Protein AF-0000000067800810 (afdb_homodimer)

Structure (mmCIF, N/CA/C/O backbone):
data_AF-0000000067800810-model_v1
#
loop_
_entity.id
_entity.type
_entity.pdbx_description
1 polymer 'Zinc transport transcriptional repressor'
#
loop_
_atom_site.group_PDB
_atom_site.id
_atom_site.type_symbol
_atom_site.label_atom_id
_atom_site.label_alt_id
_atom_site.label_comp_id
_atom_site.label_asym_id
_atom_site.label_entity_id
_atom_site.label_seq_id
_atom_site.pdbx_PDB_ins_code
_atom_site.Cartn_x
_atom_site.Cartn_y
_atom_site.Cartn_z
_atom_site.occupancy
_atom_site.B_iso_or_equiv
_atom_site.auth_seq_id
_atom_site.auth_comp_id
_atom_site.auth_asym_id
_atom_site.auth_atom_id
_atom_site.pdbx_PDB_model_num
ATOM 1 N N . MET A 1 1 ? -24.938 10.773 14.773 1 71.25 1 MET A N 1
ATOM 2 C CA . MET A 1 1 ? -24.812 10.484 13.344 1 71.25 1 MET A CA 1
ATOM 3 C C . MET A 1 1 ? -23.469 10.961 12.812 1 71.25 1 MET A C 1
ATOM 5 O O . MET A 1 1 ? -22.75 10.203 12.141 1 71.25 1 MET A O 1
ATOM 9 N N . GLU A 1 2 ? -22.969 12.094 13.352 1 83.19 2 GLU A N 1
ATOM 10 C CA . GLU A 1 2 ? -21.703 12.672 12.898 1 83.19 2 GLU A CA 1
ATOM 11 C C . GLU A 1 2 ? -20.516 11.914 13.477 1 83.19 2 GLU A C 1
ATOM 13 O O . GLU A 1 2 ? -19.547 11.641 12.766 1 83.19 2 GLU A O 1
ATOM 18 N N . LYS A 1 3 ? -20.719 11.438 14.711 1 88.38 3 LYS A N 1
ATOM 19 C CA . LYS A 1 3 ? -19.641 10.703 15.375 1 88.38 3 LYS A CA 1
ATOM 20 C C . LYS A 1 3 ? -19.406 9.352 14.703 1 88.38 3 LYS A C 1
ATOM 22 O O . LYS A 1 3 ? -18.266 8.93 14.539 1 88.38 3 LYS A O 1
ATOM 27 N N . VAL A 1 4 ? -20.484 8.773 14.336 1 87.5 4 VAL A N 1
ATOM 28 C CA . VAL A 1 4 ? -20.391 7.477 13.68 1 87.5 4 VAL A CA 1
ATOM 29 C C . VAL A 1 4 ? -19.672 7.621 12.344 1 87.5 4 VAL A C 1
ATOM 31 O O . VAL A 1 4 ? -18.859 6.777 11.977 1 87.5 4 VAL A O 1
ATOM 34 N N . MET A 1 5 ? -19.969 8.719 11.656 1 93.44 5 MET A N 1
ATOM 35 C CA . MET A 1 5 ? -1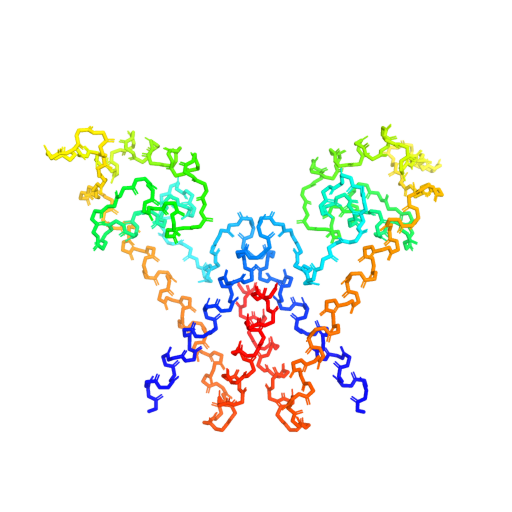9.359 8.977 10.359 1 93.44 5 MET A CA 1
ATOM 36 C C . MET A 1 5 ? -17.859 9.211 10.5 1 93.44 5 MET A C 1
ATOM 38 O O . MET A 1 5 ? -17.062 8.656 9.742 1 93.44 5 MET A O 1
ATOM 42 N N . ILE A 1 6 ? -17.484 9.945 11.547 1 94.5 6 ILE A N 1
ATOM 43 C CA . ILE A 1 6 ? -16.078 10.242 11.797 1 94.5 6 ILE A CA 1
ATOM 44 C C . ILE A 1 6 ? -15.328 8.953 12.102 1 94.5 6 ILE A C 1
ATOM 46 O O . ILE A 1 6 ? -14.227 8.734 11.602 1 94.5 6 ILE A O 1
ATOM 50 N N . GLU A 1 7 ? -15.93 8.094 12.859 1 95.88 7 GLU A N 1
ATOM 51 C CA . GLU A 1 7 ? -15.328 6.809 13.203 1 95.88 7 GLU A CA 1
ATOM 52 C C . GLU A 1 7 ? -15.125 5.945 11.969 1 95.88 7 GLU A C 1
ATOM 54 O O . GLU A 1 7 ? -14.094 5.289 11.82 1 95.88 7 GLU A O 1
ATOM 59 N N . LEU A 1 8 ? -16.109 5.945 11.086 1 97.31 8 LEU A N 1
ATOM 60 C CA . LEU A 1 8 ? -16.031 5.141 9.867 1 97.31 8 LEU A CA 1
ATOM 61 C C . LEU A 1 8 ? -14.93 5.656 8.945 1 97.31 8 LEU A C 1
ATOM 63 O O . LEU A 1 8 ? -14.211 4.871 8.328 1 97.31 8 LEU A O 1
ATOM 67 N N . GLU A 1 9 ? -14.844 7.008 8.828 1 97.5 9 GLU A N 1
ATOM 68 C CA . GLU A 1 9 ? -13.758 7.617 8.07 1 97.5 9 GLU A CA 1
ATOM 69 C C . GLU A 1 9 ? -12.398 7.16 8.578 1 97.5 9 GLU A C 1
ATOM 71 O O . GLU A 1 9 ? -11.523 6.797 7.793 1 97.5 9 GLU A O 1
ATOM 76 N N . GLU A 1 10 ? -12.297 7.113 9.898 1 96.38 10 GLU A N 1
ATOM 77 C CA . GLU A 1 10 ? -11.047 6.707 10.531 1 96.38 10 GLU A CA 1
ATOM 78 C C . GLU A 1 10 ? -10.781 5.219 10.312 1 96.38 10 GLU A C 1
ATOM 80 O O . GLU A 1 10 ? -9.625 4.809 10.172 1 96.38 10 GLU A O 1
ATOM 85 N N . GLN A 1 11 ? -11.805 4.414 10.289 1 97.44 11 GLN A N 1
ATOM 86 C CA . GLN A 1 11 ? -11.641 2.986 10.039 1 97.44 11 GLN A CA 1
ATOM 87 C C . GLN A 1 11 ? -11.133 2.729 8.625 1 97.44 11 GLN A C 1
ATOM 89 O O . GLN A 1 11 ? -10.281 1.865 8.414 1 97.44 11 GLN A O 1
ATOM 94 N N . VAL A 1 12 ? -11.672 3.51 7.648 1 98.19 12 VAL A N 1
ATOM 95 C CA . VAL A 1 12 ? -11.188 3.4 6.277 1 98.19 12 VAL A CA 1
ATOM 96 C C . VAL A 1 12 ? -9.703 3.773 6.219 1 98.19 12 VAL A C 1
ATOM 98 O O . VAL A 1 12 ? -8.891 3.035 5.66 1 98.19 12 VAL A O 1
ATOM 101 N N . ASN A 1 13 ? -9.406 4.891 6.883 1 96.62 13 ASN A N 1
ATOM 102 C CA . ASN A 1 13 ? -8.031 5.379 6.906 1 96.62 13 ASN A CA 1
ATOM 103 C C . ASN A 1 13 ? -7.094 4.387 7.59 1 96.62 13 ASN A C 1
ATOM 105 O O . ASN A 1 13 ? -5.973 4.164 7.125 1 96.62 13 ASN A O 1
ATOM 109 N N . GLN A 1 14 ? -7.543 3.795 8.617 1 94.81 14 GLN A N 1
ATOM 110 C CA . GLN A 1 14 ? -6.75 2.822 9.359 1 94.81 14 GLN A CA 1
ATOM 111 C C . GLN A 1 14 ? -6.477 1.578 8.523 1 94.81 14 GLN A C 1
ATOM 113 O O . GLN A 1 14 ? -5.367 1.04 8.547 1 94.81 14 GLN A O 1
ATOM 118 N N . LEU A 1 15 ? -7.457 1.09 7.816 1 96.25 15 LEU A N 1
ATOM 119 C CA . LEU A 1 15 ? -7.281 -0.081 6.965 1 96.25 15 LEU A CA 1
ATOM 120 C C . LEU A 1 15 ? -6.266 0.196 5.863 1 96.25 15 LEU A C 1
ATOM 122 O O . LEU A 1 15 ? -5.383 -0.626 5.605 1 96.25 15 LEU A O 1
ATOM 126 N N . ILE A 1 16 ? -6.379 1.359 5.25 1 96.25 16 ILE A N 1
ATOM 127 C CA . ILE A 1 16 ? -5.473 1.74 4.172 1 96.25 16 ILE A CA 1
ATOM 128 C C . ILE A 1 16 ? -4.043 1.833 4.707 1 96.25 16 ILE A C 1
ATOM 130 O O . ILE A 1 16 ? -3.113 1.299 4.102 1 96.25 16 ILE A O 1
ATOM 134 N N . ASN A 1 17 ? -3.887 2.43 5.859 1 93 17 ASN A N 1
ATOM 135 C CA . ASN A 1 17 ? -2.564 2.525 6.469 1 93 17 ASN A CA 1
ATOM 136 C C . ASN A 1 17 ? -2.008 1.148 6.824 1 93 17 ASN A C 1
ATOM 138 O O . ASN A 1 17 ? -0.815 0.894 6.652 1 93 17 ASN A O 1
ATOM 142 N N . GLN A 1 18 ? -2.816 0.283 7.297 1 93.56 18 GLN A N 1
ATOM 143 C CA . GLN A 1 18 ? -2.398 -1.071 7.645 1 93.56 18 GLN A CA 1
ATOM 144 C C . GLN A 1 18 ? -1.948 -1.841 6.402 1 93.56 18 GLN A C 1
ATOM 146 O O . GLN A 1 18 ? -0.978 -2.598 6.457 1 93.56 18 GLN A O 1
ATOM 151 N N . ILE A 1 19 ? -2.684 -1.673 5.348 1 94.94 19 ILE A N 1
ATOM 152 C CA . ILE A 1 19 ? -2.342 -2.32 4.086 1 94.94 19 ILE A CA 1
ATOM 153 C C . ILE A 1 19 ? -0.953 -1.872 3.637 1 94.94 19 ILE A C 1
ATOM 155 O O . ILE A 1 19 ? -0.108 -2.701 3.289 1 94.94 19 ILE A O 1
ATOM 159 N N . LEU A 1 20 ? -0.717 -0.579 3.658 1 92.38 20 LEU A N 1
ATOM 160 C CA . LEU A 1 20 ? 0.564 -0.017 3.244 1 92.38 20 LEU A CA 1
ATOM 161 C C . LEU A 1 20 ? 1.691 -0.519 4.141 1 92.38 20 LEU A C 1
ATOM 163 O O . LEU A 1 20 ? 2.766 -0.876 3.652 1 92.38 20 LEU A O 1
ATOM 167 N N . LEU A 1 21 ? 1.456 -0.595 5.43 1 89.19 21 LEU A N 1
ATOM 168 C CA . LEU A 1 21 ? 2.455 -1.061 6.383 1 89.19 21 LEU A CA 1
ATOM 169 C C . LEU A 1 21 ? 2.779 -2.533 6.156 1 89.19 21 LEU A C 1
ATOM 171 O O . LEU A 1 21 ? 3.951 -2.918 6.129 1 89.19 21 LEU A O 1
ATOM 175 N N . LYS A 1 22 ? 1.797 -3.328 5.977 1 90.25 22 LYS A N 1
ATOM 176 C CA . LYS A 1 22 ? 1.978 -4.766 5.805 1 90.25 22 LYS A CA 1
ATOM 177 C C . LYS A 1 22 ? 2.703 -5.078 4.5 1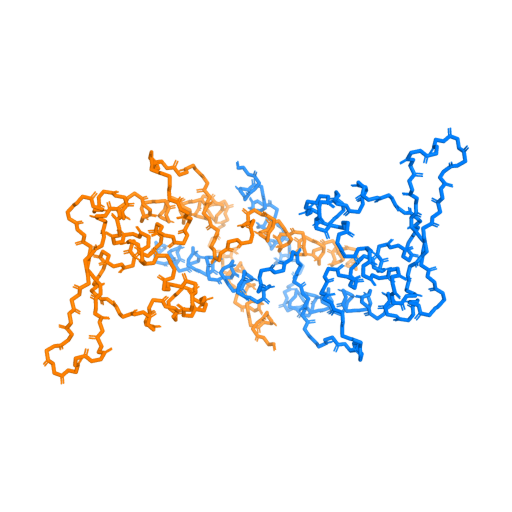 90.25 22 LYS A C 1
ATOM 179 O O . LYS A 1 22 ? 3.482 -6.027 4.43 1 90.25 22 LYS A O 1
ATOM 184 N N . ALA A 1 23 ? 2.404 -4.254 3.506 1 88.56 23 ALA A N 1
ATOM 185 C CA . ALA A 1 23 ? 3.043 -4.473 2.211 1 88.56 23 ALA A CA 1
ATOM 186 C C . ALA A 1 23 ? 4.535 -4.148 2.273 1 88.56 23 ALA A C 1
ATOM 188 O O . ALA A 1 23 ? 5.324 -4.672 1.481 1 88.56 23 ALA A O 1
ATOM 189 N N . GLU A 1 24 ? 5.043 -3.361 3.219 1 80 24 GLU A N 1
ATOM 190 C CA . GLU A 1 24 ? 6.445 -3.027 3.443 1 80 24 GLU A CA 1
ATOM 191 C C . GLU A 1 24 ? 7.125 -2.605 2.145 1 80 24 GLU A C 1
ATOM 193 O O . GLU A 1 24 ? 8.18 -3.137 1.789 1 80 24 GLU A O 1
ATOM 198 N N . ASN A 1 25 ? 6.605 -1.723 1.459 1 74.31 25 ASN A N 1
ATOM 199 C CA . ASN A 1 25 ? 7.156 -1.144 0.238 1 74.31 25 ASN A CA 1
ATOM 200 C C . ASN A 1 25 ? 7.176 -2.156 -0.903 1 74.31 25 ASN A C 1
ATOM 202 O O . ASN A 1 25 ? 7.957 -2.018 -1.848 1 74.31 25 ASN A O 1
ATOM 206 N N . GLN A 1 26 ? 6.344 -3.184 -0.692 1 79.06 26 GLN A N 1
ATOM 207 C CA . GLN A 1 26 ? 6.148 -4.125 -1.791 1 79.06 26 GLN A CA 1
ATOM 208 C C . GLN A 1 26 ? 4.922 -3.758 -2.619 1 79.06 26 GLN A C 1
ATOM 210 O O . GLN A 1 26 ? 4.027 -3.057 -2.139 1 79.06 26 GLN A O 1
ATOM 215 N N . TYR A 1 27 ? 4.898 -4.188 -3.881 1 80.56 27 TYR A N 1
ATOM 216 C CA . TYR A 1 27 ? 3.822 -3.811 -4.789 1 80.56 27 TYR A CA 1
ATOM 217 C C . TYR A 1 27 ? 2.676 -4.812 -4.723 1 80.56 27 TYR A C 1
ATOM 219 O O . TYR A 1 27 ? 1.825 -4.852 -5.617 1 80.56 27 TYR A O 1
ATOM 227 N N . GLU A 1 28 ? 2.729 -5.707 -3.748 1 89 28 GLU A N 1
ATOM 228 C CA . GLU A 1 28 ? 1.629 -6.633 -3.5 1 89 28 GLU A CA 1
ATOM 229 C C . GLU A 1 28 ? 1.49 -6.941 -2.014 1 89 28 GLU A C 1
ATOM 231 O O . GLU A 1 28 ? 2.447 -6.793 -1.251 1 89 28 GLU A O 1
ATOM 236 N N . LEU A 1 29 ? 0.284 -7.277 -1.671 1 92.69 29 LEU A N 1
ATOM 237 C CA . LEU A 1 29 ? 0.01 -7.754 -0.319 1 92.69 29 LEU A CA 1
ATOM 238 C C . LEU A 1 29 ? -0.369 -9.227 -0.328 1 92.69 29 LEU A C 1
ATOM 240 O O . LEU A 1 29 ? -1.319 -9.625 -1.006 1 92.69 29 LEU A O 1
ATOM 244 N N . LEU A 1 30 ? 0.423 -10.062 0.3 1 92.5 30 LEU A N 1
ATOM 245 C CA . LEU A 1 30 ? 0.125 -11.477 0.514 1 92.5 30 LEU A CA 1
ATOM 246 C C . LEU A 1 30 ? -0.045 -11.781 2 1 92.5 30 LEU A C 1
ATOM 248 O O . LEU A 1 30 ? 0.79 -11.383 2.816 1 92.5 30 LEU A O 1
ATOM 252 N N . ILE A 1 31 ? -1.113 -12.352 2.256 1 92.62 31 ILE A N 1
ATOM 253 C CA . ILE A 1 31 ? -1.409 -12.664 3.65 1 92.62 31 ILE A CA 1
ATOM 254 C C . ILE A 1 31 ? -1.027 -14.109 3.949 1 92.62 31 ILE A C 1
ATOM 256 O O . ILE A 1 31 ? -1.309 -15.008 3.154 1 92.62 31 ILE A O 1
ATOM 260 N N . GLY A 1 32 ? -0.432 -14.289 5.133 1 84.88 32 GLY A N 1
ATOM 261 C CA . GLY A 1 32 ? 0.051 -15.609 5.504 1 84.88 32 GLY A CA 1
ATOM 262 C C . GLY A 1 32 ? 1.54 -15.789 5.273 1 84.88 32 GLY A C 1
ATOM 263 O O . GLY A 1 32 ? 2.258 -14.812 5.047 1 84.88 32 GLY A O 1
ATOM 264 N N . GLN A 1 33 ? 2.035 -16.984 5.363 1 77.88 33 GLN A N 1
ATOM 265 C CA . GLN A 1 33 ? 3.473 -17.25 5.312 1 77.88 33 GLN A CA 1
ATOM 266 C C . GLN A 1 33 ? 3.891 -17.781 3.949 1 77.88 33 GLN A C 1
ATOM 268 O O . GLN A 1 33 ? 3.156 -18.562 3.332 1 77.88 33 GLN A O 1
ATOM 273 N N . CYS A 1 34 ? 4.969 -17 3.475 1 70.12 34 CYS A N 1
ATOM 274 C CA . CYS A 1 34 ? 5.594 -17.562 2.283 1 70.12 34 CYS A CA 1
ATOM 275 C C . CYS A 1 34 ? 6.219 -18.922 2.584 1 70.12 34 CYS A C 1
ATOM 277 O O . CYS A 1 34 ? 6.875 -19.094 3.613 1 70.12 34 CYS A O 1
ATOM 279 N N . ARG A 1 35 ? 5.965 -19.797 1.831 1 68.5 35 ARG A N 1
ATOM 280 C CA . ARG A 1 35 ? 6.418 -21.156 2.107 1 68.5 35 ARG A CA 1
ATOM 281 C C . ARG A 1 35 ? 7.629 -21.516 1.252 1 68.5 35 ARG A C 1
ATOM 283 O O . ARG A 1 35 ? 8.156 -22.625 1.349 1 68.5 35 ARG A O 1
ATOM 290 N N . SER A 1 36 ? 8.016 -20.422 0.503 1 70.75 36 SER A N 1
ATOM 291 C CA . SER A 1 36 ? 9.133 -20.812 -0.349 1 70.75 36 SER A CA 1
ATOM 292 C C . SER A 1 36 ? 10.453 -20.766 0.415 1 70.75 36 SER A C 1
ATOM 294 O O . SER A 1 36 ? 10.641 -19.922 1.295 1 70.75 36 SER A O 1
ATOM 296 N N . LYS A 1 37 ? 11.234 -21.766 0.496 1 73.94 37 LYS A N 1
ATOM 297 C CA . LYS A 1 37 ? 12.516 -21.859 1.189 1 73.94 37 LYS A CA 1
ATOM 298 C C . LYS A 1 37 ? 13.617 -21.141 0.414 1 73.94 37 LYS A C 1
ATOM 300 O O . LYS A 1 37 ? 14.805 -21.297 0.713 1 73.94 37 LYS A O 1
ATOM 305 N N . VAL A 1 38 ? 13.141 -20.328 -0.59 1 75.88 38 VAL A N 1
ATOM 306 C CA . VAL A 1 38 ? 14.172 -19.703 -1.409 1 75.88 38 VAL A CA 1
ATOM 307 C C . VAL A 1 38 ? 14.32 -18.234 -1.015 1 75.88 38 VAL A C 1
ATOM 309 O O . VAL A 1 38 ? 13.352 -17.609 -0.566 1 75.88 38 VAL A O 1
ATOM 312 N N . LYS A 1 39 ? 15.523 -17.719 -1.119 1 85.06 39 LYS A N 1
ATOM 313 C CA . LYS A 1 39 ? 15.844 -16.328 -0.781 1 85.06 39 LYS A CA 1
ATOM 314 C C . LYS A 1 39 ? 15.539 -15.398 -1.947 1 85.06 39 LYS A C 1
ATOM 316 O O . LYS A 1 39 ? 16.453 -14.852 -2.566 1 85.06 39 LYS A O 1
ATOM 321 N N . LEU A 1 40 ? 14.367 -15.289 -2.389 1 90.38 40 LEU A N 1
ATOM 322 C CA . LEU A 1 40 ? 13.922 -14.375 -3.438 1 90.38 40 LEU A CA 1
ATOM 323 C C . LEU A 1 40 ? 13.055 -13.266 -2.861 1 90.38 40 LEU A C 1
ATOM 325 O O . LEU A 1 40 ? 12.375 -13.461 -1.852 1 90.38 40 LEU A O 1
ATOM 329 N N . THR A 1 41 ? 13.164 -12.133 -3.482 1 88.19 41 THR A N 1
ATOM 330 C CA . THR A 1 41 ? 12.242 -11.055 -3.127 1 88.19 41 THR A CA 1
ATOM 331 C C . THR A 1 41 ? 10.836 -11.352 -3.641 1 88.19 41 THR A C 1
ATOM 333 O O . THR A 1 41 ? 10.656 -12.211 -4.508 1 88.19 41 THR A O 1
ATOM 336 N N . ASN A 1 42 ? 9.883 -10.617 -3.133 1 88.38 42 ASN A N 1
ATOM 337 C CA . ASN A 1 42 ? 8.5 -10.758 -3.582 1 88.38 42 ASN A CA 1
ATOM 338 C C . ASN A 1 42 ? 8.367 -10.477 -5.078 1 88.38 42 ASN A C 1
ATOM 340 O O . ASN A 1 42 ? 7.645 -11.188 -5.781 1 88.38 42 ASN A O 1
ATOM 344 N N . THR A 1 43 ? 9.109 -9.508 -5.5 1 90.69 43 THR A N 1
ATOM 345 C CA . THR A 1 43 ? 9.078 -9.156 -6.914 1 90.69 43 THR A CA 1
ATOM 346 C C . THR A 1 43 ? 9.625 -10.297 -7.77 1 90.69 43 THR A C 1
ATOM 348 O O . THR A 1 43 ? 9.031 -10.648 -8.797 1 90.69 43 THR A O 1
ATOM 351 N N . GLN A 1 44 ? 10.648 -10.82 -7.332 1 93.88 44 GLN A N 1
ATOM 352 C CA . GLN A 1 44 ? 11.25 -11.93 -8.055 1 93.88 44 GLN A CA 1
ATOM 353 C C . GLN A 1 44 ? 10.312 -13.133 -8.094 1 93.88 44 GLN A C 1
ATOM 355 O O . GLN A 1 44 ? 10.125 -13.75 -9.148 1 93.88 44 GLN A O 1
ATOM 360 N N . GLU A 1 45 ? 9.742 -13.453 -7.008 1 94.19 45 GLU A N 1
ATOM 361 C CA . GLU A 1 45 ? 8.789 -14.555 -6.965 1 94.19 45 GLU A CA 1
ATOM 362 C C . GLU A 1 45 ? 7.582 -14.281 -7.855 1 94.19 45 GLU A C 1
ATOM 364 O O . GLU A 1 45 ? 7.09 -15.18 -8.539 1 94.19 45 GLU A O 1
ATOM 369 N N . HIS A 1 46 ? 7.152 -13.086 -7.867 1 95.12 46 HIS A N 1
ATOM 370 C CA . HIS A 1 46 ? 6 -12.719 -8.688 1 95.12 46 HIS A CA 1
ATOM 371 C C . HIS A 1 46 ? 6.324 -12.836 -10.172 1 95.12 46 HIS A C 1
ATOM 373 O O . HIS A 1 46 ? 5.48 -13.266 -10.961 1 95.12 46 HIS A O 1
ATOM 379 N N . ILE A 1 47 ? 7.48 -12.461 -10.508 1 96.56 47 ILE A N 1
ATOM 380 C CA . ILE A 1 47 ? 7.926 -12.602 -11.898 1 96.56 47 ILE A CA 1
ATOM 381 C C . ILE A 1 47 ? 7.855 -14.062 -12.312 1 96.56 47 ILE A C 1
ATOM 383 O O . ILE A 1 47 ? 7.344 -14.383 -13.391 1 96.56 47 ILE A O 1
ATOM 387 N N . LEU A 1 48 ? 8.367 -14.945 -11.453 1 97 48 LEU A N 1
ATOM 388 C CA . LEU A 1 48 ? 8.32 -16.375 -11.75 1 97 48 LEU A CA 1
ATOM 389 C C . LEU A 1 48 ? 6.879 -16.828 -11.961 1 97 48 LEU A C 1
ATOM 391 O O . LEU A 1 48 ? 6.594 -17.578 -12.898 1 97 48 LEU A O 1
ATOM 395 N N . MET A 1 49 ? 6.035 -16.375 -11.125 1 96.62 49 MET A N 1
ATOM 396 C CA . MET A 1 49 ? 4.621 -16.734 -11.234 1 96.62 49 MET A CA 1
ATOM 397 C C . MET A 1 49 ? 4.035 -16.25 -12.555 1 96.62 49 MET A C 1
ATOM 399 O O . MET A 1 49 ? 3.355 -17.016 -13.25 1 96.62 49 MET A O 1
ATOM 403 N N . LEU A 1 50 ? 4.277 -14.984 -12.906 1 96.81 50 LEU A N 1
ATOM 404 C CA . LEU A 1 50 ? 3.756 -14.422 -14.148 1 96.81 50 LEU A CA 1
ATOM 405 C C . LEU A 1 50 ? 4.25 -15.219 -15.352 1 96.81 50 LEU A C 1
ATOM 407 O O . LEU A 1 50 ? 3.492 -15.453 -16.297 1 96.81 50 LEU A O 1
ATOM 411 N N . LEU A 1 51 ? 5.434 -15.625 -15.289 1 97.44 51 LEU A N 1
ATOM 412 C CA . LEU A 1 51 ? 6.043 -16.312 -16.422 1 97.44 51 LEU A CA 1
ATOM 413 C C . LEU A 1 51 ? 5.578 -17.766 -16.484 1 97.44 51 LEU A C 1
ATOM 415 O O . LEU A 1 51 ? 5.727 -18.422 -17.516 1 97.44 51 LEU A O 1
ATOM 419 N N . SER A 1 52 ? 5.148 -18.281 -15.375 1 96.38 52 SER A N 1
ATOM 420 C CA . SER A 1 52 ? 4.562 -19.609 -15.406 1 96.38 52 SER A CA 1
ATOM 421 C C . SER A 1 52 ? 3.307 -19.656 -16.266 1 96.38 52 SER A C 1
ATOM 423 O O . SER A 1 52 ? 2.879 -20.719 -16.703 1 96.38 52 SER A O 1
ATOM 425 N N . GLU A 1 53 ? 2.725 -18.469 -16.516 1 93.44 53 GLU A N 1
ATOM 426 C CA . GLU A 1 53 ? 1.511 -18.359 -17.312 1 93.44 53 GLU A CA 1
ATOM 427 C C . GLU A 1 53 ? 1.84 -18.109 -18.781 1 93.44 53 GLU A C 1
ATOM 429 O O . GLU A 1 53 ? 0.955 -18.141 -19.641 1 93.44 53 GLU A O 1
ATOM 434 N N . GLY A 1 54 ? 3.133 -17.812 -19.094 1 93.31 54 GLY A N 1
ATOM 435 C CA . GLY A 1 54 ? 3.586 -17.547 -20.453 1 93.31 54 GLY A CA 1
ATOM 436 C C . GLY A 1 54 ? 4.801 -16.641 -20.5 1 93.31 54 GLY A C 1
ATOM 437 O O . GLY A 1 54 ? 5.105 -15.938 -19.531 1 93.31 54 GLY A O 1
ATOM 438 N N . GLN A 1 55 ? 5.441 -16.719 -21.641 1 93.94 55 GLN A N 1
ATOM 439 C CA . GLN A 1 55 ? 6.629 -15.898 -21.797 1 93.94 55 GLN A CA 1
ATOM 440 C C . GLN A 1 55 ? 6.27 -14.414 -21.828 1 93.94 55 GLN A C 1
ATOM 442 O O . GLN A 1 55 ? 5.176 -14.039 -22.25 1 93.94 55 GLN A O 1
ATOM 447 N N . LYS A 1 56 ? 7.105 -13.547 -21.312 1 96.81 56 LYS A N 1
ATOM 448 C CA . LYS A 1 56 ? 6.898 -12.102 -21.266 1 96.81 56 LYS A CA 1
ATOM 449 C C . LYS A 1 56 ? 8.211 -11.352 -21.469 1 96.81 56 LYS A C 1
ATOM 451 O O . LYS A 1 56 ? 9.281 -11.875 -21.156 1 96.81 56 LYS A O 1
ATOM 456 N N . THR A 1 57 ? 8.086 -10.172 -22.016 1 96.38 57 THR A N 1
ATOM 457 C CA . THR A 1 57 ? 9.227 -9.273 -22.156 1 96.38 57 THR A CA 1
ATOM 458 C C . THR A 1 57 ? 9.422 -8.445 -20.891 1 96.38 57 THR A C 1
ATOM 460 O O . THR A 1 57 ? 8.562 -8.445 -20.016 1 96.38 57 THR A O 1
ATOM 463 N N . ASN A 1 58 ? 10.594 -7.82 -20.859 1 96.06 58 ASN A N 1
ATOM 464 C CA . ASN A 1 58 ? 10.867 -6.898 -19.766 1 96.06 58 ASN A CA 1
ATOM 465 C C . ASN A 1 58 ? 9.766 -5.848 -19.641 1 96.06 58 ASN A C 1
ATOM 467 O O . ASN A 1 58 ? 9.281 -5.582 -18.531 1 96.06 58 ASN A O 1
ATOM 471 N N . SER A 1 59 ? 9.312 -5.367 -20.734 1 96.25 59 SER A N 1
ATOM 472 C CA . SER A 1 59 ? 8.289 -4.328 -20.75 1 96.25 59 SER A CA 1
ATOM 473 C C . SER A 1 59 ? 6.945 -4.871 -20.266 1 96.25 59 SER A C 1
ATOM 475 O O . SER A 1 59 ? 6.234 -4.203 -19.516 1 96.25 59 SER A O 1
ATOM 477 N N . GLU A 1 60 ? 6.59 -6.023 -20.688 1 96.44 60 GLU A N 1
ATOM 478 C CA . GLU A 1 60 ? 5.344 -6.652 -20.25 1 96.44 60 GLU A CA 1
ATOM 479 C C . GLU A 1 60 ? 5.359 -6.961 -18.766 1 96.44 60 GLU A C 1
ATOM 481 O O . GLU A 1 60 ? 4.348 -6.801 -18.078 1 96.44 60 GLU A O 1
ATOM 486 N N . LEU A 1 61 ? 6.477 -7.41 -18.297 1 96.75 61 LEU A N 1
ATOM 487 C CA . LEU A 1 61 ? 6.621 -7.68 -16.875 1 96.75 61 LEU A CA 1
ATOM 488 C C . LEU A 1 61 ? 6.5 -6.398 -16.062 1 96.75 61 LEU A C 1
ATOM 490 O O . LEU A 1 61 ? 5.824 -6.371 -15.023 1 96.75 61 LEU A O 1
ATOM 494 N N . ALA A 1 62 ? 7.164 -5.336 -16.531 1 95.5 62 ALA A N 1
ATOM 495 C CA . ALA A 1 62 ? 7.109 -4.047 -15.852 1 95.5 62 ALA A CA 1
ATOM 496 C C . ALA A 1 62 ? 5.672 -3.535 -15.766 1 95.5 62 ALA A C 1
ATOM 498 O O . ALA A 1 62 ? 5.238 -3.061 -14.711 1 95.5 62 ALA A O 1
ATOM 499 N N . LYS A 1 63 ? 4.926 -3.717 -16.828 1 94 63 LYS A N 1
ATOM 500 C CA . LYS A 1 63 ? 3.523 -3.305 -16.875 1 94 63 LYS A CA 1
ATOM 501 C C . LYS A 1 63 ? 2.674 -4.152 -15.93 1 94 63 LYS A C 1
ATOM 503 O O . LYS A 1 63 ? 1.863 -3.617 -15.172 1 94 63 LYS A O 1
ATOM 508 N N . ALA A 1 64 ? 2.908 -5.434 -15.938 1 92.31 64 ALA A N 1
ATOM 509 C CA . ALA A 1 64 ? 2.127 -6.355 -15.125 1 92.31 64 ALA A CA 1
ATOM 510 C C . ALA A 1 64 ? 2.383 -6.121 -13.641 1 92.31 64 ALA A C 1
ATOM 512 O O . ALA A 1 64 ? 1.475 -6.266 -12.812 1 92.31 64 ALA A O 1
ATOM 513 N N . LEU A 1 65 ? 3.598 -5.785 -13.289 1 90.94 65 LEU A N 1
ATOM 514 C CA . LEU A 1 65 ? 3.99 -5.613 -11.891 1 90.94 65 LEU A CA 1
ATOM 515 C C . LEU A 1 65 ? 3.857 -4.156 -11.469 1 90.94 65 LEU A C 1
ATOM 517 O O . LEU A 1 65 ? 3.988 -3.834 -10.289 1 90.94 65 LEU A O 1
ATOM 521 N N . ASN A 1 66 ? 3.637 -3.273 -12.438 1 88 66 ASN A N 1
ATOM 522 C CA . ASN A 1 66 ? 3.578 -1.835 -12.195 1 88 66 ASN A CA 1
ATOM 523 C C . ASN A 1 66 ? 4.855 -1.323 -11.539 1 88 66 ASN A C 1
ATOM 525 O O . ASN A 1 66 ? 4.797 -0.626 -10.523 1 88 66 ASN A O 1
ATOM 529 N N . VAL A 1 67 ? 5.938 -1.738 -12.023 1 88.19 67 VAL A N 1
ATOM 530 C CA . VAL A 1 67 ? 7.25 -1.269 -11.594 1 88.19 67 VAL A CA 1
ATOM 531 C C . VAL A 1 67 ? 8.055 -0.793 -12.797 1 88.19 67 VAL A C 1
ATOM 533 O O . VAL A 1 67 ? 7.621 -0.959 -13.945 1 88.19 67 VAL A O 1
ATOM 536 N N . SER A 1 68 ? 9.141 -0.125 -12.5 1 91 68 SER A N 1
ATOM 537 C CA . SER A 1 68 ? 9.977 0.381 -13.586 1 91 68 SER A CA 1
ATOM 538 C C . SER A 1 68 ? 10.641 -0.758 -14.352 1 91 68 SER A C 1
ATOM 540 O O . SER A 1 68 ? 10.883 -1.83 -13.789 1 91 68 SER A O 1
ATOM 542 N N . GLN A 1 69 ? 10.969 -0.461 -15.57 1 94.19 69 GLN A N 1
ATOM 543 C CA . GLN A 1 69 ? 11.711 -1.432 -16.375 1 94.19 69 GLN A CA 1
ATOM 544 C C . GLN A 1 69 ? 13.078 -1.721 -15.758 1 94.19 69 GLN A C 1
ATOM 546 O O . GLN A 1 69 ? 13.562 -2.852 -15.82 1 94.19 69 GLN A O 1
ATOM 551 N N . ALA A 1 70 ? 13.609 -0.692 -15.188 1 95.38 70 ALA A N 1
ATOM 552 C CA . ALA A 1 70 ? 14.906 -0.853 -14.531 1 95.38 70 ALA A CA 1
ATOM 553 C C . ALA A 1 70 ? 14.828 -1.871 -13.398 1 95.38 70 ALA A C 1
ATOM 555 O O . ALA A 1 70 ? 15.719 -2.705 -13.242 1 95.38 70 ALA A O 1
ATOM 556 N N . ALA A 1 71 ? 13.766 -1.848 -12.633 1 92.69 71 ALA A N 1
ATOM 557 C CA . ALA A 1 71 ? 13.562 -2.781 -11.531 1 92.69 71 ALA A CA 1
ATOM 558 C C . ALA A 1 71 ? 13.391 -4.207 -12.039 1 92.69 71 ALA A C 1
ATOM 560 O O . ALA A 1 71 ? 13.945 -5.148 -11.469 1 92.69 71 ALA A O 1
ATOM 561 N N . VAL A 1 72 ? 12.656 -4.328 -13.102 1 95.62 72 VAL A N 1
ATOM 562 C CA . VAL A 1 72 ? 12.438 -5.645 -13.688 1 95.62 72 VAL A CA 1
ATOM 563 C C . VAL A 1 72 ? 13.758 -6.191 -14.234 1 95.62 72 VAL A C 1
ATOM 565 O O . VAL A 1 72 ? 14.086 -7.363 -14.031 1 95.62 72 VAL A O 1
ATOM 568 N N . THR A 1 73 ? 14.484 -5.34 -14.891 1 97 73 THR A N 1
ATOM 569 C CA . THR A 1 73 ? 15.766 -5.746 -15.461 1 97 73 THR A CA 1
ATOM 570 C C . THR A 1 73 ? 16.688 -6.301 -14.375 1 97 73 THR A C 1
ATOM 572 O O . THR A 1 73 ? 17.266 -7.371 -14.539 1 97 73 THR A O 1
ATOM 575 N N . LYS A 1 74 ? 16.703 -5.617 -13.328 1 97.12 74 LYS A N 1
ATOM 576 C CA . LYS A 1 74 ? 17.531 -6.059 -12.219 1 97.12 74 LYS A CA 1
ATOM 577 C C . LYS A 1 74 ? 17.062 -7.406 -11.68 1 97.12 74 LYS A C 1
ATOM 579 O O . LYS A 1 74 ? 17.875 -8.305 -11.438 1 97.12 74 LYS A O 1
ATOM 584 N N . ALA A 1 75 ? 15.836 -7.547 -11.484 1 96.44 75 ALA A N 1
ATOM 585 C CA . ALA A 1 75 ? 15.25 -8.773 -10.953 1 96.44 75 ALA A CA 1
ATOM 586 C C . ALA A 1 75 ? 15.477 -9.945 -11.914 1 96.44 75 ALA A C 1
ATOM 588 O O . ALA A 1 75 ? 15.867 -11.031 -11.492 1 96.44 75 ALA A O 1
ATOM 589 N N . VAL A 1 76 ? 15.281 -9.68 -13.141 1 97.12 76 VAL A N 1
ATOM 590 C CA . VAL A 1 76 ? 15.406 -10.719 -14.164 1 97.12 76 VAL A CA 1
ATOM 591 C C . VAL A 1 76 ? 16.859 -11.164 -14.281 1 97.12 76 VAL A C 1
ATOM 593 O O . VAL A 1 76 ? 17.156 -12.352 -14.398 1 97.12 76 VAL A O 1
ATOM 596 N N . LYS A 1 77 ? 17.734 -10.219 -14.281 1 97.19 77 LYS A N 1
ATOM 597 C CA . LYS A 1 77 ? 19.156 -10.539 -14.344 1 97.19 77 LYS A CA 1
ATOM 598 C C . LYS A 1 77 ? 19.562 -11.477 -13.219 1 97.19 77 LYS A C 1
ATOM 600 O O . LYS A 1 77 ? 20.266 -12.461 -13.438 1 97.19 77 LYS A O 1
ATOM 605 N N . THR A 1 78 ? 19.094 -11.195 -12.055 1 96.94 78 THR A N 1
ATOM 606 C CA . THR A 1 78 ? 19.391 -12.031 -10.891 1 96.94 78 THR A CA 1
ATOM 607 C C . THR A 1 78 ? 18.797 -13.43 -11.078 1 96.94 78 THR A C 1
ATOM 609 O O . THR A 1 78 ? 19.469 -14.43 -10.805 1 96.94 78 THR A O 1
ATOM 612 N N . LEU A 1 79 ? 17.625 -13.516 -11.539 1 97.62 79 LEU A N 1
ATOM 613 C CA . LEU A 1 79 ? 16.938 -14.789 -11.711 1 97.62 79 LEU A CA 1
ATOM 614 C C . LEU A 1 79 ? 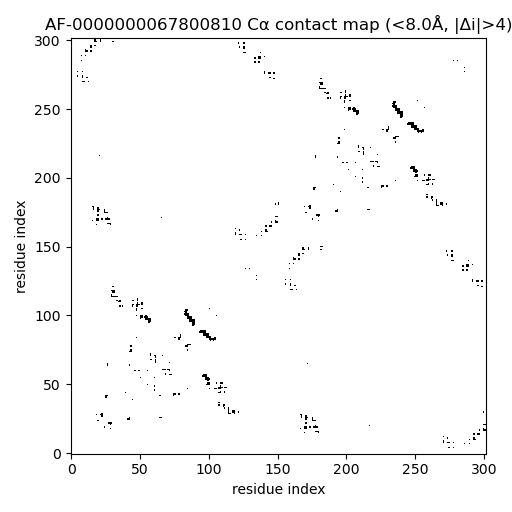17.594 -15.625 -12.797 1 97.62 79 LEU A C 1
ATOM 616 O O . LEU A 1 79 ? 17.656 -16.859 -12.695 1 97.62 79 LEU A O 1
ATOM 620 N N . VAL A 1 80 ? 18.094 -14.984 -13.812 1 97.25 80 VAL A N 1
ATOM 621 C CA . VAL A 1 80 ? 18.812 -15.68 -14.875 1 97.25 80 VAL A CA 1
ATOM 622 C C . VAL A 1 80 ? 20.141 -16.219 -14.328 1 97.25 80 VAL A C 1
ATO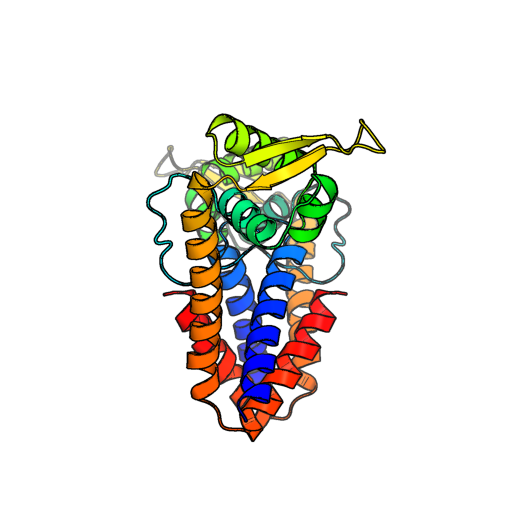M 624 O O . VAL A 1 80 ? 20.484 -17.375 -14.57 1 97.25 80 VAL A O 1
ATOM 627 N N . LYS A 1 81 ? 20.781 -15.375 -13.617 1 96.56 81 LYS A N 1
ATOM 628 C CA . LYS A 1 81 ? 22.062 -15.766 -13.016 1 96.56 81 LYS A CA 1
ATOM 629 C C . LYS A 1 81 ? 21.875 -16.969 -12.102 1 96.56 81 LYS A C 1
ATOM 631 O O . LYS A 1 81 ? 22.75 -17.859 -12.055 1 96.56 81 LYS A O 1
ATOM 636 N N . GLU A 1 82 ? 20.766 -17.078 -11.414 1 95.25 82 GLU A N 1
ATOM 637 C CA . GLU A 1 82 ? 20.5 -18.141 -10.461 1 95.25 82 GLU A CA 1
ATOM 638 C C . GLU A 1 82 ? 19.906 -19.359 -11.156 1 95.25 82 GLU A C 1
ATOM 640 O O . GLU A 1 82 ? 19.531 -20.344 -10.5 1 95.25 82 GLU A O 1
ATOM 645 N N . GLY A 1 83 ? 19.75 -19.281 -12.477 1 95.88 83 GLY A N 1
ATOM 646 C CA . GLY A 1 83 ? 19.281 -20.406 -13.258 1 95.88 83 GLY A CA 1
ATOM 647 C C . GLY A 1 83 ? 17.781 -20.594 -13.211 1 95.88 83 GLY A C 1
ATOM 648 O O . GLY A 1 83 ? 17.281 -21.656 -13.562 1 95.88 83 GLY A O 1
ATOM 649 N N . MET A 1 84 ? 17.016 -19.594 -12.82 1 96.88 84 MET A N 1
ATOM 650 C CA . MET A 1 84 ? 15.57 -19.703 -12.656 1 96.88 84 MET A CA 1
ATOM 651 C C . MET A 1 84 ? 14.844 -19.25 -13.914 1 96.88 84 MET A C 1
ATOM 653 O O . MET A 1 84 ? 13.688 -19.625 -14.133 1 96.88 84 MET A O 1
ATOM 657 N N . LEU A 1 85 ? 15.508 -18.375 -14.641 1 97.75 85 LEU A N 1
ATOM 658 C CA . LEU A 1 85 ? 14.961 -17.875 -15.906 1 97.75 85 LEU A CA 1
ATOM 659 C C . LEU A 1 85 ? 15.961 -18.094 -17.047 1 97.75 85 LEU A C 1
ATOM 661 O O . LEU A 1 85 ? 17.172 -18.188 -16.812 1 97.75 85 LEU A O 1
ATOM 665 N N . GLU A 1 86 ? 15.438 -18.172 -18.219 1 97 86 GLU A N 1
ATOM 666 C CA . GLU A 1 86 ? 16.219 -18.141 -19.438 1 97 86 GLU A CA 1
ATOM 667 C C . GLU A 1 86 ? 15.695 -17.062 -20.406 1 97 86 GLU A C 1
ATOM 669 O O . GLU A 1 86 ? 14.484 -16.906 -20.562 1 97 86 GLU A O 1
ATOM 674 N N . GLY A 1 87 ? 16.594 -16.328 -20.938 1 95.56 87 GLY A N 1
ATOM 675 C CA . GLY A 1 87 ? 16.234 -15.375 -21.953 1 95.56 87 GLY A CA 1
ATOM 676 C C . GLY A 1 87 ? 16.266 -15.953 -23.359 1 95.56 87 GLY A C 1
ATOM 677 O O . GLY A 1 87 ? 17.188 -16.703 -23.703 1 95.56 87 GLY A O 1
ATOM 678 N N . LYS A 1 88 ? 15.25 -15.648 -24.078 1 94.31 88 LYS A N 1
ATOM 679 C CA . LYS A 1 88 ? 15.195 -16.062 -25.484 1 94.31 88 LYS A CA 1
ATOM 680 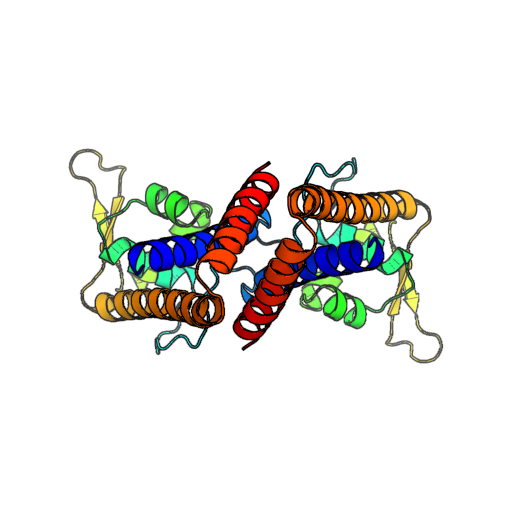C C . LYS A 1 88 ? 14.969 -14.875 -26.406 1 94.31 88 LYS A C 1
ATOM 682 O O . LYS A 1 88 ? 14.062 -14.07 -26.172 1 94.31 88 LYS A O 1
ATOM 687 N N . LYS A 1 89 ? 15.797 -14.844 -27.391 1 92.44 89 LYS A N 1
ATOM 688 C CA . LYS A 1 89 ? 15.641 -13.742 -28.359 1 92.44 89 LYS A CA 1
ATOM 689 C C . LYS A 1 89 ? 14.492 -14.008 -29.312 1 92.44 89 LYS A C 1
ATOM 691 O O . LYS A 1 89 ? 14.281 -15.148 -29.734 1 92.44 89 LYS A O 1
ATOM 696 N N . ASP A 1 90 ? 13.758 -12.906 -29.547 1 89 90 ASP A N 1
ATOM 697 C CA . ASP A 1 90 ? 12.695 -13 -30.547 1 89 90 ASP A CA 1
ATOM 698 C C . ASP A 1 90 ? 13.266 -13.258 -31.938 1 89 90 ASP A C 1
ATOM 700 O O . ASP A 1 90 ? 14.25 -12.633 -32.344 1 89 90 ASP A O 1
ATOM 704 N N . LYS A 1 91 ? 12.672 -14.109 -32.594 1 88.81 91 LYS A N 1
ATOM 705 C CA . LYS A 1 91 ? 13.164 -14.523 -33.906 1 88.81 91 LYS A CA 1
ATOM 706 C C . LYS A 1 91 ? 12.984 -13.406 -34.938 1 88.81 91 LYS A C 1
ATOM 708 O O . LYS A 1 91 ? 13.812 -13.258 -35.844 1 88.81 91 LYS A O 1
ATOM 713 N N . ASP A 1 92 ? 11.93 -12.711 -34.844 1 89.25 92 ASP A N 1
ATOM 714 C CA . ASP A 1 92 ? 11.586 -11.68 -35.812 1 89.25 92 ASP A CA 1
ATOM 715 C C . ASP A 1 92 ? 12.211 -10.336 -35.438 1 89.25 92 ASP A C 1
ATOM 717 O O . ASP A 1 92 ? 12.445 -9.492 -36.312 1 89.25 92 ASP A O 1
ATOM 721 N N . ASP A 1 93 ? 12.375 -10.055 -34.219 1 87.94 93 ASP A N 1
ATOM 722 C CA . ASP A 1 93 ? 12.961 -8.82 -33.688 1 87.94 93 ASP A CA 1
ATOM 723 C C . ASP A 1 93 ? 14.039 -9.125 -32.656 1 87.94 93 ASP A C 1
ATOM 725 O O . ASP A 1 93 ? 13.742 -9.32 -31.484 1 87.94 93 ASP A O 1
ATOM 729 N N . GLY A 1 94 ? 15.305 -9.164 -33.031 1 84.12 94 GLY A N 1
ATOM 730 C CA . GLY A 1 94 ? 16.438 -9.539 -32.188 1 84.12 94 GLY A CA 1
ATOM 731 C C . GLY A 1 94 ? 16.641 -8.594 -31.031 1 84.12 94 GLY A C 1
ATOM 732 O O . GLY A 1 94 ? 17.422 -8.891 -30.109 1 84.12 94 GLY A O 1
ATOM 733 N N . ARG A 1 95 ? 15.922 -7.461 -31.016 1 85.69 95 ARG A N 1
ATOM 734 C CA . ARG A 1 95 ? 16.047 -6.504 -29.922 1 85.69 95 ARG A CA 1
ATOM 735 C C . ARG A 1 95 ? 15.109 -6.86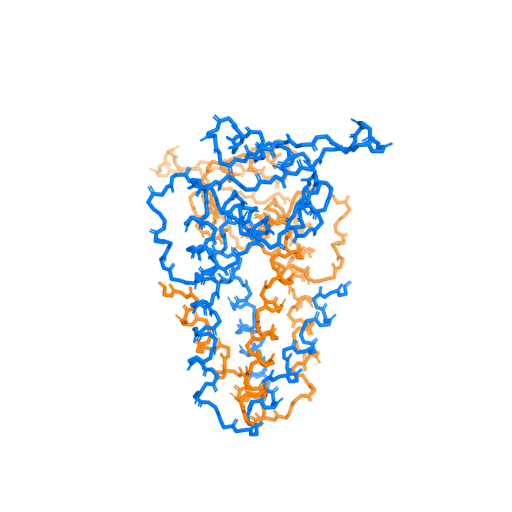7 -28.766 1 85.69 95 ARG A C 1
ATOM 737 O O . ARG A 1 95 ? 15.281 -6.379 -27.641 1 85.69 95 ARG A O 1
ATOM 744 N N . VAL A 1 96 ? 14.203 -7.812 -29.172 1 91 96 VAL A N 1
ATOM 745 C CA . VAL A 1 96 ? 13.219 -8.195 -28.156 1 91 96 VAL A CA 1
ATOM 746 C C . VAL A 1 96 ? 13.633 -9.508 -27.5 1 91 96 VAL A C 1
ATOM 748 O O . VAL A 1 96 ? 13.977 -10.469 -28.188 1 91 96 VAL A O 1
ATOM 751 N N . THR A 1 97 ? 13.758 -9.484 -26.219 1 94.06 97 THR A N 1
ATOM 752 C CA . THR A 1 97 ? 14.062 -10.688 -25.438 1 94.06 97 THR A CA 1
ATOM 753 C C . THR A 1 97 ? 12.852 -11.133 -24.625 1 94.06 97 THR A C 1
ATOM 755 O O . THR A 1 97 ? 12.227 -10.32 -23.938 1 94.06 97 THR A O 1
ATOM 758 N N . TYR A 1 98 ? 12.531 -12.414 -24.734 1 96.25 98 TYR A N 1
ATOM 759 C CA . TYR A 1 98 ? 11.516 -13.047 -23.891 1 96.25 98 TYR A CA 1
ATOM 760 C C . TYR A 1 98 ? 12.164 -13.891 -22.797 1 96.25 98 TYR A C 1
ATOM 762 O O . TYR A 1 98 ? 13.219 -14.5 -23.016 1 96.25 98 TYR A O 1
ATOM 770 N N . PHE A 1 99 ? 11.406 -13.93 -21.703 1 97.44 99 PHE A N 1
ATOM 771 C CA . PHE A 1 99 ? 11.906 -14.766 -20.609 1 97.44 99 PHE A CA 1
ATOM 772 C C . PHE A 1 99 ? 10.992 -15.969 -20.391 1 97.44 99 PHE A C 1
ATOM 774 O O . PHE A 1 99 ? 9.773 -15.852 -20.484 1 97.44 99 PHE A O 1
ATOM 781 N N . VAL A 1 100 ? 11.664 -17.031 -20.125 1 96.31 100 VAL A N 1
ATOM 782 C CA . VAL A 1 100 ? 10.938 -18.266 -19.875 1 96.31 100 VAL A CA 1
ATOM 783 C C . VAL A 1 100 ? 11.398 -18.875 -18.547 1 96.31 100 VAL A C 1
ATOM 785 O O . VAL A 1 100 ? 12.578 -18.766 -18.188 1 96.31 100 VAL A O 1
ATOM 788 N N . LEU A 1 101 ? 10.438 -19.484 -17.906 1 96.38 101 LEU A N 1
ATOM 789 C CA . LEU A 1 101 ? 10.703 -20.156 -16.641 1 96.38 101 LEU A CA 1
ATOM 790 C C . LEU A 1 101 ? 11.445 -21.469 -16.844 1 96.38 101 LEU A C 1
ATOM 792 O O . LEU A 1 101 ? 11.125 -22.219 -17.766 1 96.38 101 LEU A O 1
ATOM 796 N N . THR A 1 102 ? 12.5 -21.688 -16.016 1 96.25 102 THR A N 1
ATOM 797 C CA . THR A 1 102 ? 13.141 -23 -16.047 1 96.25 102 THR A CA 1
ATOM 798 C C . THR A 1 102 ? 12.344 -24 -15.227 1 96.25 102 THR A C 1
ATOM 800 O O . THR A 1 102 ? 11.484 -23.625 -14.43 1 96.25 102 THR A O 1
ATOM 803 N N . GLN A 1 103 ? 12.664 -25.281 -15.422 1 95.56 103 GLN A N 1
ATOM 804 C CA . GLN A 1 103 ? 12 -26.344 -14.672 1 95.56 103 GLN A CA 1
ATOM 805 C C . GLN A 1 103 ? 12.25 -26.203 -13.172 1 95.56 103 GLN A C 1
ATOM 807 O O . GLN A 1 103 ? 11.359 -26.453 -12.359 1 95.56 103 GLN A O 1
ATOM 812 N N . GLU A 1 104 ? 13.414 -25.719 -12.859 1 93.12 104 GLU A N 1
ATOM 813 C CA . GLU A 1 104 ? 13.82 -25.578 -11.461 1 93.12 104 GLU A CA 1
ATOM 814 C C . GLU A 1 104 ? 13.008 -24.5 -10.758 1 93.12 104 GLU A C 1
ATOM 816 O O . GLU A 1 104 ? 12.789 -24.562 -9.547 1 93.12 104 GLU A O 1
ATOM 821 N N . ALA A 1 105 ? 12.445 -23.578 -11.5 1 96.06 105 ALA A N 1
ATOM 822 C CA . ALA A 1 105 ? 11.766 -22.438 -10.906 1 96.06 105 ALA A CA 1
ATOM 823 C C . ALA A 1 105 ? 10.258 -22.688 -10.82 1 96.06 105 ALA A C 1
ATOM 825 O O . ALA A 1 105 ? 9.539 -21.922 -10.156 1 96.06 105 ALA A O 1
ATOM 826 N N . GLN A 1 106 ? 9.82 -23.703 -11.445 1 95.94 106 GLN A N 1
ATOM 827 C CA . GLN A 1 106 ? 8.391 -23.984 -11.539 1 95.94 106 GLN A CA 1
ATOM 828 C C . GLN A 1 106 ? 7.77 -24.141 -10.156 1 95.94 106 GLN A C 1
ATOM 830 O O . GLN A 1 106 ? 6.715 -23.578 -9.875 1 95.94 106 GLN A O 1
ATOM 835 N N . PRO A 1 107 ? 8.422 -24.906 -9.266 1 94.94 107 PRO A N 1
ATOM 836 C CA . PRO A 1 107 ? 7.82 -25.062 -7.938 1 94.94 107 PRO A CA 1
ATOM 837 C C . PRO A 1 107 ? 7.695 -23.75 -7.18 1 94.94 107 PRO A C 1
ATOM 839 O O . PRO A 1 107 ? 6.75 -23.562 -6.41 1 94.94 107 PRO A O 1
ATOM 842 N N . ILE A 1 108 ? 8.578 -22.859 -7.387 1 95.06 108 ILE A N 1
ATOM 843 C CA . ILE A 1 108 ? 8.547 -21.562 -6.715 1 95.06 108 ILE A CA 1
ATOM 844 C C . ILE A 1 108 ? 7.395 -20.719 -7.262 1 95.06 108 ILE A C 1
ATOM 846 O O . ILE A 1 108 ? 6.652 -20.109 -6.492 1 95.06 108 ILE A O 1
ATOM 850 N N . ALA A 1 109 ? 7.266 -20.75 -8.547 1 96 109 ALA A N 1
ATOM 851 C CA . ALA A 1 109 ? 6.152 -20.047 -9.188 1 96 109 ALA A CA 1
ATOM 852 C C . ALA A 1 109 ? 4.812 -20.578 -8.688 1 96 109 ALA A C 1
ATOM 854 O O . ALA A 1 109 ? 3.908 -19.797 -8.383 1 96 109 ALA A O 1
ATOM 855 N N . GLN A 1 110 ? 4.746 -21.859 -8.586 1 95.25 110 GLN A N 1
ATOM 856 C CA . GLN A 1 110 ? 3.514 -22.484 -8.133 1 95.25 110 GLN A CA 1
ATOM 857 C C . GLN A 1 110 ? 3.211 -22.125 -6.684 1 95.25 110 GLN A C 1
ATOM 859 O O . GLN A 1 110 ? 2.062 -21.844 -6.332 1 95.25 110 GLN A O 1
ATOM 864 N N . GLU A 1 111 ? 4.188 -22.172 -5.879 1 94.81 111 GLU A N 1
ATOM 865 C CA . GLU A 1 111 ? 4.008 -21.812 -4.48 1 94.81 111 GLU A CA 1
ATOM 866 C C . GLU A 1 111 ? 3.51 -20.375 -4.344 1 94.81 111 GLU A C 1
ATOM 868 O O . GLU A 1 111 ? 2.623 -20.094 -3.537 1 94.81 111 GLU A O 1
ATOM 873 N N . HIS A 1 112 ? 4.066 -19.469 -5.094 1 94.88 112 HIS A N 1
ATOM 874 C CA . HIS A 1 112 ? 3.635 -18.078 -5.062 1 94.88 112 HIS A CA 1
ATOM 875 C C . HIS A 1 112 ? 2.184 -17.938 -5.512 1 94.88 112 HIS A C 1
ATOM 877 O O . HIS A 1 112 ? 1.417 -17.172 -4.918 1 94.88 112 HIS A O 1
ATOM 883 N N . LYS A 1 113 ? 1.858 -18.672 -6.504 1 95.19 113 LYS A N 1
ATOM 884 C CA . LYS A 1 113 ? 0.473 -18.703 -6.965 1 95.19 113 LYS A CA 1
ATOM 885 C C . LYS A 1 113 ? -0.461 -19.203 -5.863 1 95.19 113 LYS A C 1
ATOM 887 O O . LYS A 1 113 ? -1.541 -18.641 -5.66 1 95.19 113 LYS A O 1
ATOM 892 N N . GLU A 1 114 ? -0.068 -20.219 -5.219 1 94.88 114 GLU A N 1
ATOM 893 C CA . GLU A 1 114 ? -0.852 -20.75 -4.109 1 94.88 114 GLU A CA 1
ATOM 894 C C . GLU A 1 114 ? -0.991 -19.734 -2.984 1 94.88 114 GLU A C 1
ATOM 896 O O . GLU A 1 114 ? -2.041 -19.641 -2.346 1 94.88 114 GLU A O 1
ATOM 901 N N . HIS A 1 115 ? 0.054 -18.984 -2.744 1 94.38 115 HIS A N 1
ATOM 902 C CA . HIS A 1 115 ? -0.004 -17.922 -1.735 1 94.38 115 HIS A CA 1
ATOM 903 C C . HIS A 1 115 ? -1.048 -16.875 -2.094 1 94.38 115 HIS A C 1
ATOM 905 O O . HIS A 1 115 ? -1.772 -16.391 -1.222 1 94.38 115 HIS A O 1
ATOM 911 N N . HIS A 1 116 ? -1.109 -16.531 -3.367 1 94.75 116 HIS A N 1
ATOM 912 C CA . HIS A 1 116 ? -2.154 -15.633 -3.832 1 94.75 116 HIS A CA 1
ATOM 913 C C . HIS A 1 116 ? -3.541 -16.203 -3.57 1 94.75 116 HIS A C 1
ATOM 915 O O . HIS A 1 116 ? -4.438 -15.5 -3.105 1 94.75 116 HIS A O 1
ATOM 921 N N . GLN A 1 117 ? -3.672 -17.516 -3.838 1 95 117 GLN A N 1
ATOM 922 C CA . GLN A 1 117 ? -4.953 -18.172 -3.609 1 95 117 GLN A CA 1
ATOM 923 C C . GLN A 1 117 ? -5.309 -18.172 -2.127 1 95 117 GLN A C 1
ATOM 925 O O . GLN A 1 117 ? -6.473 -17.984 -1.759 1 95 117 GLN A O 1
ATOM 930 N N . GLU A 1 118 ? -4.32 -18.438 -1.331 1 95.12 118 GLU A N 1
ATOM 931 C CA . GLU A 1 118 ? -4.535 -18.406 0.113 1 95.12 118 GLU A CA 1
ATOM 932 C C . GLU A 1 118 ? -4.977 -17.016 0.578 1 95.12 118 GLU A C 1
ATOM 934 O O . GLU A 1 118 ? -5.82 -16.891 1.467 1 95.12 118 GLU A O 1
ATOM 939 N N . THR A 1 119 ? -4.371 -16 -0.006 1 96.19 119 THR A N 1
ATOM 940 C CA . THR A 1 119 ? -4.742 -14.633 0.321 1 96.19 119 THR A CA 1
ATOM 941 C C . THR A 1 119 ? -6.203 -14.367 -0.031 1 96.19 119 THR A C 1
ATOM 943 O O . THR A 1 119 ? -6.949 -13.797 0.768 1 96.19 119 THR A O 1
ATOM 946 N N . LEU A 1 120 ? -6.656 -14.828 -1.206 1 96.62 120 LEU A N 1
ATOM 947 C CA . LEU A 1 120 ? -8.062 -14.711 -1.589 1 96.62 120 LEU A CA 1
ATOM 948 C C . LEU A 1 120 ? -8.953 -15.477 -0.616 1 96.62 120 LEU A C 1
ATOM 950 O O . LEU A 1 120 ? -10.062 -15.031 -0.306 1 96.62 120 LEU A O 1
ATOM 954 N N . GLY A 1 121 ? -8.445 -16.625 -0.149 1 96.38 121 GLY A N 1
ATOM 955 C CA . GLY A 1 121 ? -9.164 -17.391 0.854 1 96.38 121 GLY A CA 1
ATOM 956 C C . GLY A 1 121 ? -9.383 -16.641 2.148 1 96.38 121 GLY A C 1
ATOM 957 O O . GLY A 1 121 ? -10.422 -16.781 2.797 1 96.38 121 GLY A O 1
ATOM 958 N N . VAL A 1 122 ? -8.43 -15.836 2.535 1 96.81 122 VAL A N 1
ATOM 959 C CA . VAL A 1 122 ? -8.562 -15 3.727 1 96.81 122 VAL A CA 1
ATOM 960 C C . VAL A 1 122 ? -9.695 -13.992 3.533 1 96.81 122 VAL A C 1
ATOM 962 O O . VAL A 1 122 ? -10.531 -13.812 4.422 1 96.81 122 VAL A O 1
ATOM 965 N N . TYR A 1 123 ? -9.758 -13.336 2.303 1 97.81 123 TYR A N 1
ATOM 966 C CA . TYR A 1 123 ? -10.859 -12.414 2.018 1 97.81 123 TYR A CA 1
ATOM 967 C C . TYR A 1 123 ? -12.203 -13.125 2.105 1 97.81 123 TYR A C 1
ATOM 969 O O . TYR A 1 123 ? -13.156 -12.586 2.682 1 97.81 123 TYR A O 1
ATOM 977 N N . ARG A 1 124 ? -12.258 -14.336 1.579 1 97.69 124 ARG A N 1
ATOM 978 C CA . ARG A 1 124 ? -13.484 -15.125 1.612 1 97.69 124 ARG A CA 1
ATOM 979 C C . ARG A 1 124 ? -13.922 -15.398 3.047 1 97.69 124 ARG A C 1
ATOM 981 O O . ARG A 1 124 ? -15.109 -15.32 3.363 1 97.69 124 ARG A O 1
ATOM 988 N N . SER A 1 125 ? -12.953 -15.734 3.881 1 97.69 125 SER A N 1
ATOM 989 C CA . SER A 1 125 ? -13.281 -16.047 5.27 1 97.69 125 SER A CA 1
ATOM 990 C C . SER A 1 125 ? -13.906 -14.859 5.977 1 97.69 125 SER A C 1
ATOM 992 O O . SER A 1 125 ? -14.766 -15.023 6.848 1 97.69 125 SER A O 1
ATOM 994 N N . VAL A 1 126 ? -13.477 -13.648 5.641 1 98.19 126 VAL A N 1
ATOM 995 C CA . VAL A 1 126 ? -14.07 -12.43 6.18 1 98.19 126 VAL A CA 1
ATOM 996 C C . VAL A 1 126 ? -15.477 -12.242 5.609 1 98.19 126 VAL A C 1
ATOM 998 O O . VAL A 1 126 ? -16.438 -12.047 6.355 1 98.19 126 VAL A O 1
ATOM 1001 N N . LEU A 1 127 ? -15.602 -12.398 4.285 1 98.44 127 LEU A N 1
ATOM 1002 C CA . LEU A 1 127 ? -16.844 -12.125 3.578 1 98.44 127 LEU A CA 1
ATOM 1003 C C . LEU A 1 127 ? -17.922 -13.141 3.951 1 98.44 127 LEU A C 1
ATOM 1005 O O . LEU A 1 127 ? -19.109 -12.82 3.945 1 98.44 127 LEU A O 1
ATOM 1009 N N . ASP A 1 128 ? -17.516 -14.367 4.34 1 98 128 ASP A N 1
ATOM 1010 C CA . ASP A 1 128 ? -18.438 -15.438 4.719 1 98 128 ASP A CA 1
ATOM 1011 C C . ASP A 1 128 ? -19.203 -15.094 5.992 1 98 128 ASP A C 1
ATOM 1013 O O . ASP A 1 128 ? -20.203 -15.734 6.32 1 98 128 ASP A O 1
ATOM 1017 N N . GLN A 1 129 ? -18.75 -14.078 6.719 1 98.19 129 GLN A N 1
ATOM 1018 C CA . GLN A 1 129 ? -19.391 -13.68 7.961 1 98.19 129 GLN A CA 1
ATOM 1019 C C . GLN A 1 129 ? -20.547 -12.719 7.691 1 98.19 129 GLN A C 1
ATOM 1021 O O . GLN A 1 129 ? -21.234 -12.273 8.625 1 98.19 129 GLN A O 1
ATOM 1026 N N . PHE A 1 130 ? -20.797 -12.406 6.434 1 98.19 130 PHE A N 1
ATOM 1027 C CA . PHE A 1 130 ? -21.859 -11.484 6.023 1 98.19 130 PHE A CA 1
ATOM 1028 C C . PHE A 1 130 ? -22.875 -12.18 5.133 1 98.19 130 PHE A C 1
ATOM 1030 O O . PHE A 1 130 ? -22.516 -13.039 4.324 1 98.19 130 PHE A O 1
ATOM 1037 N N . ASP A 1 131 ? -24.156 -11.812 5.254 1 97.38 131 ASP A N 1
ATOM 1038 C CA . ASP A 1 131 ? -25.172 -12.422 4.406 1 97.38 131 ASP A CA 1
ATOM 1039 C C . ASP A 1 131 ? -25.203 -11.789 3.02 1 97.38 131 ASP A C 1
ATOM 1041 O O . ASP A 1 131 ? -24.406 -10.891 2.734 1 97.38 131 ASP A O 1
ATOM 1045 N N . HIS A 1 132 ? -26.062 -12.289 2.184 1 96.5 132 HIS A N 1
ATOM 1046 C CA . HIS A 1 132 ? -26.078 -11.906 0.777 1 96.5 132 HIS A CA 1
ATOM 1047 C C . HIS A 1 132 ? -26.328 -10.414 0.619 1 96.5 132 HIS A C 1
ATOM 1049 O O . HIS A 1 132 ? -25.656 -9.742 -0.173 1 96.5 132 HIS A O 1
ATOM 1055 N N . GLN A 1 133 ? -27.25 -9.875 1.352 1 97.19 133 GLN A N 1
ATOM 1056 C CA . GLN A 1 133 ? -27.562 -8.453 1.268 1 97.19 133 GLN A CA 1
ATOM 1057 C C . GLN A 1 133 ? -26.391 -7.598 1.751 1 97.19 133 GLN A C 1
ATOM 1059 O O . GLN A 1 133 ? -26.078 -6.578 1.139 1 97.19 133 GLN A O 1
ATOM 1064 N N . GLU A 1 134 ? -25.781 -8.016 2.805 1 98.12 134 GLU A N 1
ATOM 1065 C CA . GLU A 1 134 ? -24.625 -7.309 3.348 1 98.12 134 GLU A CA 1
ATOM 1066 C C . GLU A 1 134 ? -23.469 -7.328 2.369 1 98.12 134 GLU A C 1
ATOM 1068 O O . GLU A 1 134 ? -22.766 -6.328 2.209 1 98.12 134 GLU A O 1
ATOM 1073 N N . ARG A 1 135 ? -23.281 -8.43 1.71 1 98.19 135 ARG A N 1
ATOM 1074 C CA . ARG A 1 135 ? -22.203 -8.555 0.741 1 98.19 135 ARG A CA 1
ATOM 1075 C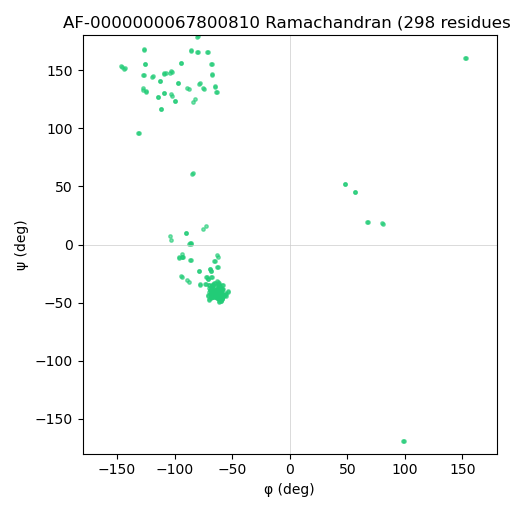 C . ARG A 1 135 ? -22.406 -7.621 -0.444 1 98.19 135 ARG A C 1
ATOM 1077 O O . ARG A 1 135 ? -21.438 -7.094 -1.006 1 98.19 135 ARG A O 1
ATOM 1084 N N . GLN A 1 136 ? -23.609 -7.414 -0.774 1 97.81 136 GLN A N 1
ATOM 1085 C CA . GLN A 1 136 ? -23.906 -6.453 -1.838 1 97.81 136 GLN A CA 1
ATOM 1086 C C . GLN A 1 136 ? -23.5 -5.039 -1.426 1 97.81 136 GLN A C 1
ATOM 1088 O O . GLN A 1 136 ? -22.953 -4.285 -2.232 1 97.81 136 GLN A O 1
ATOM 1093 N N . VAL A 1 137 ? -23.781 -4.727 -0.182 1 98.5 137 VAL A N 1
ATOM 1094 C CA . VAL A 1 137 ? -23.406 -3.422 0.353 1 98.5 137 VAL A CA 1
ATOM 1095 C C . VAL A 1 137 ? -21.891 -3.277 0.325 1 98.5 137 VAL A C 1
ATOM 1097 O O . VAL A 1 137 ? -21.359 -2.254 -0.119 1 98.5 137 VAL A O 1
ATOM 1100 N N . ILE A 1 138 ? -21.188 -4.336 0.729 1 98.62 138 ILE A N 1
ATOM 1101 C CA . ILE A 1 138 ? -19.719 -4.34 0.771 1 98.62 138 ILE A CA 1
ATOM 1102 C C . ILE A 1 138 ? -19.172 -4.156 -0.638 1 98.62 138 ILE A C 1
ATOM 1104 O O . ILE A 1 138 ? -18.266 -3.344 -0.854 1 98.62 138 ILE A O 1
ATOM 1108 N N . GLY A 1 139 ? -19.719 -4.871 -1.553 1 98.5 139 GLY A N 1
ATOM 1109 C CA . GLY A 1 139 ? -19.281 -4.75 -2.934 1 98.5 139 GLY A CA 1
ATOM 1110 C C . GLY A 1 139 ? -19.438 -3.348 -3.49 1 98.5 139 GLY A C 1
ATOM 1111 O O . GLY A 1 139 ? -18.531 -2.83 -4.141 1 98.5 139 GLY A O 1
ATOM 1112 N N . ARG A 1 140 ? -20.578 -2.723 -3.254 1 98.38 140 ARG A N 1
ATOM 1113 C CA . ARG A 1 140 ? -20.812 -1.353 -3.699 1 98.38 140 ARG A CA 1
ATOM 1114 C C . ARG A 1 140 ? -19.812 -0.395 -3.078 1 98.38 140 ARG A C 1
ATOM 1116 O O . ARG A 1 140 ? -19.281 0.491 -3.758 1 98.38 140 ARG A O 1
ATOM 1123 N N . PHE A 1 141 ? -19.594 -0.635 -1.796 1 98.75 141 PHE A N 1
ATOM 1124 C CA . PHE A 1 141 ? -18.641 0.201 -1.081 1 98.75 141 PHE A CA 1
ATOM 1125 C C . PHE A 1 141 ? -17.25 0.075 -1.69 1 98.75 141 PHE A C 1
ATOM 1127 O O . PHE A 1 141 ? -16.578 1.08 -1.933 1 98.75 141 PHE A O 1
ATOM 1134 N N . LEU A 1 142 ? -16.781 -1.167 -1.979 1 98.5 142 LEU A N 1
ATOM 1135 C CA . LEU A 1 142 ? -15.469 -1.434 -2.549 1 98.5 142 LEU A CA 1
ATOM 1136 C C . LEU A 1 142 ? -15.32 -0.754 -3.904 1 98.5 142 LEU A C 1
ATOM 1138 O O . LEU A 1 142 ? -14.281 -0.141 -4.184 1 98.5 142 LEU A O 1
ATOM 1142 N N . ILE A 1 143 ? -16.328 -0.787 -4.699 1 97.81 143 ILE A N 1
ATOM 1143 C CA . ILE A 1 143 ? -16.297 -0.219 -6.043 1 97.81 143 ILE A CA 1
ATOM 1144 C C . ILE A 1 143 ? -16.188 1.302 -5.961 1 97.81 143 ILE A C 1
ATOM 1146 O O . ILE A 1 143 ? -15.359 1.913 -6.633 1 97.81 143 ILE A O 1
ATOM 1150 N N . LYS A 1 144 ? -16.969 1.928 -5.105 1 98 144 LYS A N 1
ATOM 1151 C CA . LYS A 1 144 ? -17 3.383 -4.992 1 98 144 LYS A CA 1
ATOM 1152 C C . LYS A 1 144 ? -15.688 3.918 -4.418 1 98 144 LYS A C 1
ATOM 1154 O O . LYS A 1 144 ? -15.188 4.953 -4.859 1 98 144 LYS A O 1
ATOM 1159 N N . LEU A 1 145 ? -15.148 3.195 -3.385 1 98 145 LEU A N 1
ATOM 1160 C CA . LEU A 1 145 ? -13.883 3.621 -2.805 1 98 145 LEU A CA 1
ATOM 1161 C C . LEU A 1 145 ? -12.758 3.514 -3.826 1 98 145 LEU A C 1
ATOM 1163 O O . LEU A 1 145 ? -11.93 4.422 -3.943 1 98 145 LEU A O 1
ATOM 1167 N N . ALA A 1 146 ? -12.719 2.412 -4.59 1 97 146 ALA A N 1
ATOM 1168 C CA . ALA A 1 146 ? -11.703 2.223 -5.625 1 97 146 ALA A CA 1
ATOM 1169 C C . ALA A 1 146 ? -11.766 3.338 -6.664 1 97 146 ALA A C 1
ATOM 1171 O O . ALA A 1 146 ? -10.727 3.816 -7.133 1 97 146 ALA A O 1
ATOM 1172 N N . GLU A 1 147 ? -12.938 3.795 -7.027 1 96.19 147 GLU A N 1
ATOM 1173 C CA . GLU A 1 147 ? -13.125 4.879 -7.992 1 96.19 147 GLU A CA 1
ATOM 1174 C C . GLU A 1 147 ? -12.508 6.176 -7.484 1 96.19 147 GLU A C 1
ATOM 1176 O O . GLU A 1 147 ? -11.891 6.922 -8.258 1 96.19 147 GLU A O 1
ATOM 1181 N N . LYS A 1 148 ? -12.68 6.402 -6.191 1 95.81 148 LYS A N 1
ATOM 1182 C CA . LYS A 1 148 ? -12.164 7.645 -5.621 1 95.81 148 LYS A CA 1
ATOM 1183 C C . LYS A 1 148 ? -10.641 7.609 -5.512 1 95.81 148 LYS A C 1
ATOM 1185 O O . LYS A 1 148 ? -9.984 8.633 -5.672 1 95.81 148 LYS A O 1
ATOM 1190 N N . ILE A 1 149 ? -10.07 6.391 -5.234 1 94.06 149 ILE A N 1
ATOM 1191 C CA . ILE A 1 149 ? -8.625 6.258 -5.102 1 94.06 149 ILE A CA 1
ATOM 1192 C C . ILE A 1 149 ? -7.961 6.406 -6.469 1 94.06 149 ILE A C 1
ATOM 1194 O O . ILE A 1 149 ? -6.859 6.953 -6.574 1 94.06 149 ILE A O 1
ATOM 1198 N N . GLU A 1 150 ? -8.617 6.039 -7.531 1 87.31 150 GLU A N 1
ATOM 1199 C CA . GLU A 1 150 ? -8.094 6.121 -8.891 1 87.31 150 GLU A CA 1
ATOM 1200 C C . GLU A 1 150 ? -8.031 7.566 -9.375 1 87.31 150 GLU A C 1
ATOM 1202 O O . GLU A 1 150 ? -7.188 7.914 -10.195 1 87.31 150 GLU A O 1
ATOM 1207 N N . GLU A 1 151 ? -8.922 8.43 -8.844 1 77.25 151 GLU A N 1
ATOM 1208 C CA . GLU A 1 151 ? -8.984 9.828 -9.25 1 77.25 151 GLU A CA 1
ATOM 1209 C C . GLU A 1 151 ? -7.723 10.578 -8.82 1 77.25 151 GLU A C 1
ATOM 1211 O O . GLU A 1 151 ? -7.188 11.383 -9.578 1 77.25 151 GLU A O 1
ATOM 1216 N N . MET B 1 1 ? -24.297 -18.047 -6.164 1 72.12 1 MET B N 1
ATOM 1217 C CA . MET B 1 1 ? -23.797 -17.656 -4.844 1 72.12 1 MET B CA 1
ATOM 1218 C C . MET B 1 1 ? -22.281 -17.719 -4.801 1 72.12 1 MET B C 1
ATOM 1220 O O . MET B 1 1 ? -21.625 -16.766 -4.359 1 72.12 1 MET B O 1
ATOM 1224 N N . GLU B 1 2 ? -21.688 -18.672 -5.52 1 83.44 2 GLU B N 1
ATOM 1225 C CA . GLU B 1 2 ? -20.25 -18.859 -5.535 1 83.44 2 GLU B CA 1
ATOM 1226 C C . GLU B 1 2 ? -19.562 -17.828 -6.426 1 83.44 2 GLU B C 1
ATOM 1228 O O . GLU B 1 2 ? -18.531 -17.266 -6.062 1 83.44 2 GLU B O 1
ATOM 1233 N N . LYS B 1 3 ? -20.281 -17.484 -7.504 1 88.75 3 LYS B N 1
ATOM 1234 C CA . LYS B 1 3 ? -19.719 -16.516 -8.445 1 88.75 3 LYS B CA 1
ATOM 1235 C C . LYS B 1 3 ? -19.656 -15.125 -7.82 1 88.75 3 LYS B C 1
ATOM 1237 O O . LYS B 1 3 ? -18.688 -14.398 -8.023 1 88.75 3 LYS B O 1
ATOM 1242 N N . VAL B 1 4 ? -20.672 -14.859 -7.113 1 87.62 4 VAL B N 1
ATOM 1243 C CA . VAL B 1 4 ? -20.734 -13.562 -6.457 1 87.62 4 VAL B CA 1
ATOM 1244 C C . VAL B 1 4 ? -19.625 -13.438 -5.434 1 87.62 4 VAL B C 1
ATOM 1246 O O . VAL B 1 4 ? -18.984 -12.383 -5.316 1 87.62 4 VAL B O 1
ATOM 1249 N N . MET B 1 5 ? -19.375 -14.539 -4.734 1 93.56 5 MET B N 1
ATOM 1250 C CA . MET B 1 5 ? -18.312 -14.555 -3.721 1 93.56 5 MET B CA 1
ATOM 1251 C C . MET B 1 5 ? -16.938 -14.375 -4.355 1 93.56 5 MET B C 1
ATOM 1253 O O . MET B 1 5 ? -16.125 -13.586 -3.867 1 93.56 5 MET B O 1
ATOM 1257 N N . ILE B 1 6 ? -16.75 -15.023 -5.504 1 94.62 6 ILE B N 1
ATOM 1258 C CA . ILE B 1 6 ? -15.477 -14.93 -6.207 1 94.62 6 ILE B CA 1
ATOM 1259 C C . ILE B 1 6 ? -15.258 -13.492 -6.684 1 94.62 6 ILE B C 1
ATOM 1261 O O . ILE B 1 6 ? -14.148 -12.953 -6.559 1 94.62 6 ILE B O 1
ATOM 1265 N N . GLU B 1 7 ? -16.281 -12.875 -7.16 1 96.06 7 GLU B N 1
ATOM 1266 C CA . GLU B 1 7 ? -16.203 -11.492 -7.617 1 96.06 7 GLU B CA 1
ATOM 1267 C C . GLU B 1 7 ? -15.852 -10.547 -6.469 1 96.06 7 GLU B C 1
ATOM 1269 O O . GLU B 1 7 ? -15.055 -9.625 -6.637 1 96.06 7 GLU B O 1
ATOM 1274 N N . LEU B 1 8 ? -16.453 -10.781 -5.316 1 97.44 8 LEU B N 1
ATOM 1275 C CA . LEU B 1 8 ? -16.203 -9.938 -4.156 1 97.44 8 LEU B CA 1
ATOM 1276 C C . LEU B 1 8 ? -14.773 -10.086 -3.664 1 97.44 8 LEU B C 1
ATOM 1278 O O . LEU B 1 8 ? -14.141 -9.102 -3.277 1 97.44 8 LEU B O 1
ATOM 1282 N N . GLU B 1 9 ? -14.281 -11.344 -3.656 1 97.56 9 GLU B N 1
ATOM 1283 C CA . GLU B 1 9 ? -12.883 -11.594 -3.322 1 97.56 9 GLU B CA 1
ATOM 1284 C C . GLU B 1 9 ? -11.953 -10.805 -4.227 1 97.56 9 GLU B C 1
ATOM 1286 O O . GLU B 1 9 ? -11 -10.172 -3.752 1 97.56 9 GLU B O 1
ATOM 1291 N N . GLU B 1 10 ? -12.305 -10.789 -5.504 1 96.5 10 GLU B N 1
ATOM 1292 C CA . GLU B 1 10 ? -11.492 -10.078 -6.492 1 96.5 10 GLU B CA 1
ATOM 1293 C C . GLU B 1 10 ? -11.594 -8.562 -6.301 1 96.5 10 GLU B C 1
ATOM 1295 O O . GLU B 1 10 ? -10.617 -7.844 -6.516 1 96.5 10 GLU B O 1
ATOM 1300 N N . GLN B 1 11 ? -12.727 -8.078 -5.902 1 97.5 11 GLN B N 1
ATOM 1301 C CA . GLN B 1 11 ? -12.906 -6.648 -5.648 1 97.5 11 GLN B CA 1
ATOM 1302 C C . GLN B 1 11 ? -12.055 -6.195 -4.465 1 97.5 11 GLN B C 1
ATOM 1304 O O . GLN B 1 11 ? -11.453 -5.121 -4.5 1 97.5 11 GLN B O 1
ATOM 1309 N N . VAL B 1 12 ? -12.008 -7.047 -3.4 1 98.19 12 VAL B N 1
ATOM 1310 C CA . VAL B 1 12 ? -11.156 -6.742 -2.258 1 98.19 12 VAL B CA 1
ATOM 1311 C C . VAL B 1 12 ? -9.695 -6.688 -2.703 1 98.19 12 VAL B C 1
ATOM 1313 O O . VAL B 1 12 ? -8.984 -5.727 -2.4 1 98.19 12 VAL B O 1
ATOM 1316 N N . ASN B 1 13 ? -9.328 -7.711 -3.477 1 96.69 13 ASN B N 1
ATOM 1317 C CA . ASN B 1 13 ? -7.957 -7.797 -3.969 1 96.69 13 ASN B CA 1
ATOM 1318 C C . ASN B 1 13 ? -7.609 -6.617 -4.867 1 96.69 13 ASN B C 1
ATOM 1320 O O . ASN B 1 13 ? -6.508 -6.066 -4.781 1 96.69 13 ASN B O 1
ATOM 1324 N N . GLN B 1 14 ? -8.508 -6.223 -5.684 1 94.88 14 GLN B N 1
ATOM 1325 C CA . GLN B 1 14 ? -8.305 -5.105 -6.594 1 94.88 14 GLN B CA 1
ATOM 1326 C C . GLN B 1 14 ? -8.133 -3.795 -5.832 1 94.88 14 GLN B C 1
ATOM 1328 O O . GLN B 1 14 ? -7.285 -2.971 -6.184 1 94.88 14 GLN B O 1
ATOM 1333 N N . LEU B 1 15 ? -8.93 -3.57 -4.82 1 96.31 15 LEU B N 1
ATOM 1334 C CA . LEU B 1 15 ? -8.828 -2.355 -4.02 1 96.31 15 LEU B CA 1
ATOM 1335 C C . LEU B 1 15 ? -7.473 -2.283 -3.318 1 96.31 15 LEU B C 1
ATOM 1337 O O . LEU B 1 15 ? -6.824 -1.235 -3.32 1 96.31 15 LEU B O 1
ATOM 1341 N N . ILE B 1 16 ? -7.059 -3.4 -2.76 1 96.25 16 ILE B N 1
ATOM 1342 C CA . ILE B 1 16 ? -5.781 -3.461 -2.051 1 96.25 16 ILE B CA 1
ATOM 1343 C C . ILE B 1 16 ? -4.641 -3.178 -3.021 1 96.25 16 ILE B C 1
ATOM 1345 O O . ILE B 1 16 ? -3.75 -2.377 -2.727 1 96.25 16 ILE B O 1
ATOM 1349 N N . ASN B 1 17 ? -4.691 -3.76 -4.191 1 93.12 17 ASN B N 1
ATOM 1350 C CA . ASN B 1 17 ? -3.668 -3.512 -5.199 1 93.12 17 ASN B CA 1
ATOM 1351 C C . ASN B 1 17 ? -3.666 -2.055 -5.652 1 93.12 17 ASN B C 1
ATOM 1353 O O . ASN B 1 17 ? -2.604 -1.468 -5.867 1 93.12 17 ASN B O 1
ATOM 1357 N N . GLN B 1 18 ? -4.793 -1.472 -5.801 1 93.69 18 GLN B N 1
ATOM 1358 C CA . GLN B 1 18 ? -4.906 -0.072 -6.199 1 93.69 18 GLN B CA 1
ATOM 1359 C C . GLN B 1 18 ? -4.312 0.851 -5.137 1 93.69 18 GLN B C 1
ATOM 1361 O O . GLN B 1 18 ? -3.668 1.848 -5.465 1 93.69 18 GLN B O 1
ATOM 1366 N N . ILE B 1 19 ? -4.586 0.533 -3.906 1 95 19 ILE B N 1
ATOM 1367 C CA . ILE B 1 19 ? -4.047 1.31 -2.795 1 95 19 ILE B CA 1
ATOM 1368 C C . ILE B 1 19 ? -2.521 1.29 -2.842 1 95 19 ILE B C 1
ATOM 1370 O O . ILE B 1 19 ? -1.878 2.338 -2.75 1 95 19 ILE B O 1
ATOM 1374 N N . LEU B 1 20 ? -1.964 0.117 -2.998 1 92.38 20 LEU B N 1
ATOM 1375 C CA . LEU B 1 20 ? -0.515 -0.043 -3.051 1 92.38 20 LEU B CA 1
ATOM 1376 C C . LEU B 1 20 ? 0.073 0.709 -4.242 1 92.38 20 LEU B C 1
ATOM 1378 O O . LEU B 1 20 ? 1.104 1.374 -4.113 1 92.38 20 LEU B O 1
ATOM 1382 N N . LEU B 1 21 ? -0.58 0.65 -5.375 1 89.31 21 LEU B N 1
ATOM 1383 C CA . LEU B 1 21 ? -0.119 1.33 -6.578 1 89.31 21 LEU B CA 1
ATOM 1384 C C . LEU B 1 21 ? -0.161 2.844 -6.398 1 89.31 21 LEU B C 1
ATOM 1386 O O . LEU B 1 21 ? 0.8 3.539 -6.734 1 89.31 21 LEU B O 1
ATOM 1390 N N . LYS B 1 22 ? -1.211 3.346 -5.871 1 90.31 22 LYS B N 1
ATOM 1391 C CA . LYS B 1 22 ? -1.39 4.785 -5.695 1 90.31 22 LYS B CA 1
ATOM 1392 C C . LYS B 1 22 ? -0.397 5.34 -4.68 1 90.31 22 LYS B C 1
ATOM 1394 O O . LYS B 1 22 ? 0.069 6.473 -4.816 1 90.31 22 LYS B O 1
ATOM 1399 N N . ALA B 1 23 ? -0.11 4.504 -3.691 1 88.62 23 ALA B N 1
ATOM 1400 C CA . ALA B 1 23 ? 0.827 4.945 -2.662 1 88.62 23 ALA B CA 1
ATOM 1401 C C . ALA B 1 23 ? 2.244 5.055 -3.219 1 88.62 23 ALA B C 1
ATOM 1403 O O . ALA B 1 23 ? 3.066 5.812 -2.701 1 88.62 23 ALA B O 1
ATOM 1404 N N . GLU B 1 24 ? 2.617 4.41 -4.312 1 80.25 24 GLU B N 1
ATOM 1405 C CA . GLU B 1 24 ? 3.906 4.473 -4.992 1 80.25 24 GLU B CA 1
ATOM 1406 C C . GLU B 1 24 ? 5.059 4.309 -4.004 1 80.25 24 GLU B C 1
ATOM 1408 O O . GLU B 1 24 ? 5.984 5.125 -3.98 1 80.25 24 GLU B O 1
ATOM 1413 N N . ASN B 1 25 ? 5.039 3.338 -3.246 1 74.56 25 ASN B N 1
ATOM 1414 C CA . ASN B 1 25 ? 6.094 2.986 -2.301 1 74.56 25 ASN B CA 1
ATOM 1415 C C . ASN B 1 25 ? 6.215 4.02 -1.184 1 74.56 25 ASN B C 1
ATOM 1417 O O . ASN B 1 25 ? 7.266 4.141 -0.551 1 74.56 25 ASN B O 1
ATOM 1421 N N . GLN B 1 26 ? 5.109 4.773 -1.067 1 79.06 26 GLN B N 1
ATOM 1422 C CA . GLN B 1 26 ? 5.035 5.676 0.078 1 79.06 26 GLN B CA 1
ATOM 1423 C C . GLN B 1 26 ? 4.285 5.031 1.238 1 79.06 26 GLN B C 1
ATOM 1425 O O . GLN B 1 26 ? 3.508 4.094 1.038 1 79.06 26 GLN B O 1
ATOM 1430 N N . TYR B 1 27 ? 4.547 5.488 2.463 1 80.56 27 TYR B N 1
ATOM 1431 C CA . TYR B 1 27 ? 3.967 4.871 3.65 1 80.56 27 TYR B CA 1
ATOM 1432 C C . TYR B 1 27 ? 2.633 5.52 4.004 1 80.56 27 TYR B C 1
ATOM 1434 O O . TYR B 1 27 ? 2.143 5.375 5.125 1 80.56 27 TYR B O 1
ATOM 1442 N N . GLU B 1 28 ? 2.135 6.348 3.111 1 89.06 28 GLU B N 1
ATOM 1443 C CA . GLU B 1 28 ? 0.803 6.926 3.279 1 89.06 28 GLU B CA 1
ATOM 1444 C C . GLU B 1 28 ? 0.107 7.105 1.933 1 89.06 28 GLU B C 1
ATOM 1446 O O . GLU B 1 28 ? 0.766 7.191 0.894 1 89.06 28 GLU B O 1
ATOM 1451 N N . LEU B 1 29 ? -1.182 7.074 2.012 1 92.69 29 LEU B N 1
ATOM 1452 C CA . LEU B 1 29 ? -2.004 7.387 0.848 1 92.69 29 LEU B CA 1
ATOM 1453 C C . LEU B 1 29 ? -2.758 8.695 1.051 1 92.69 29 LEU B C 1
ATOM 1455 O O . LEU B 1 29 ? -3.508 8.844 2.02 1 92.69 29 LEU B O 1
ATOM 1459 N N . LEU B 1 30 ? -2.477 9.688 0.246 1 92.5 30 LEU B N 1
ATOM 1460 C CA . LEU B 1 30 ? -3.209 10.945 0.209 1 92.5 30 LEU B CA 1
ATOM 1461 C C . LEU B 1 30 ? -3.932 11.117 -1.123 1 92.5 30 LEU B C 1
ATOM 1463 O O . LEU B 1 30 ? -3.336 10.93 -2.186 1 92.5 30 LEU B O 1
ATOM 1467 N N . ILE B 1 31 ? -5.148 11.359 -0.993 1 92.5 31 ILE B N 1
ATOM 1468 C CA . ILE B 1 31 ? -5.957 11.508 -2.197 1 92.5 31 ILE B CA 1
ATOM 1469 C C . ILE B 1 31 ? -6.117 12.992 -2.529 1 92.5 31 ILE B C 1
ATOM 1471 O O . ILE B 1 31 ? -6.363 13.812 -1.641 1 92.5 31 ILE B O 1
ATOM 1475 N N . GLY B 1 32 ? -6.023 13.266 -3.826 1 84.75 32 GLY B N 1
ATOM 1476 C CA . GLY B 1 32 ? -6.086 14.648 -4.266 1 84.75 32 GLY B CA 1
ATOM 1477 C C . GLY B 1 32 ? -4.719 15.258 -4.527 1 84.75 32 GLY B C 1
ATOM 1478 O O . GLY B 1 32 ? -3.719 14.539 -4.602 1 84.75 32 GLY B O 1
ATOM 1479 N N . GLN B 1 33 ? -4.641 16.547 -4.719 1 78.06 33 GLN B N 1
ATOM 1480 C CA . GLN B 1 33 ? -3.4 17.188 -5.129 1 78.06 33 GLN B CA 1
ATOM 1481 C C . GLN B 1 33 ? -2.727 17.891 -3.949 1 78.06 33 GLN B C 1
ATOM 1483 O O . GLN B 1 33 ? -3.402 18.453 -3.082 1 78.06 33 GLN B O 1
ATOM 1488 N N . CYS B 1 34 ? -1.373 17.469 -3.896 1 70.5 34 CYS B N 1
ATOM 1489 C CA . CYS B 1 34 ? -0.574 18.234 -2.949 1 70.5 34 CYS B CA 1
ATOM 1490 C C . CYS B 1 34 ? -0.484 19.703 -3.373 1 70.5 34 CYS B C 1
ATOM 1492 O O . CYS B 1 34 ? -0.274 20 -4.551 1 70.5 34 CYS B O 1
ATOM 1494 N N . ARG B 1 35 ? -0.706 20.5 -2.545 1 68.62 35 ARG B N 1
ATOM 1495 C CA . ARG B 1 35 ? -0.768 21.906 -2.891 1 68.62 35 ARG B CA 1
ATOM 1496 C C . ARG B 1 35 ? 0.492 22.641 -2.438 1 68.62 35 ARG B C 1
ATOM 1498 O O . ARG B 1 35 ? 0.61 23.859 -2.613 1 68.62 35 ARG B O 1
ATOM 1505 N N . SER B 1 36 ? 1.414 21.719 -1.963 1 71.38 36 SER B N 1
ATOM 1506 C CA . SER B 1 36 ? 2.578 22.469 -1.487 1 71.38 36 SER B CA 1
ATOM 1507 C C . SER B 1 36 ? 3.533 22.797 -2.633 1 71.38 36 SER B C 1
ATOM 1509 O O . SER B 1 36 ? 3.67 22 -3.574 1 71.38 36 SER B O 1
ATOM 1511 N N . LYS B 1 37 ? 3.883 23.938 -2.941 1 74.06 37 LYS B N 1
ATOM 1512 C CA . LYS B 1 37 ? 4.789 24.375 -3.998 1 74.06 37 LYS B CA 1
ATOM 1513 C C . LYS B 1 37 ? 6.238 24.047 -3.656 1 74.06 37 LYS B C 1
ATOM 1515 O O . LYS B 1 37 ? 7.164 24.562 -4.285 1 74.06 37 LYS B O 1
ATOM 1520 N N . VAL B 1 38 ? 6.375 23.109 -2.619 1 76 38 VAL B N 1
ATOM 1521 C CA . VAL B 1 38 ? 7.746 22.844 -2.205 1 76 38 VAL B CA 1
ATOM 1522 C C . VAL B 1 38 ? 8.172 21.453 -2.689 1 76 38 VAL B C 1
ATOM 1524 O O . VAL B 1 38 ? 7.336 20.562 -2.822 1 76 38 VAL B O 1
ATOM 1527 N N . LYS B 1 39 ? 9.438 21.297 -3 1 84.88 39 LYS B N 1
ATOM 1528 C CA . LYS B 1 39 ? 10.008 20.047 -3.494 1 84.88 39 LYS B CA 1
ATOM 1529 C C . LYS B 1 39 ? 10.375 19.125 -2.342 1 84.88 39 LYS B C 1
ATOM 1531 O O . LYS B 1 39 ? 11.562 18.844 -2.113 1 84.88 39 LYS B O 1
ATOM 1536 N N . LEU B 1 40 ? 9.492 18.734 -1.549 1 90.12 40 LEU B N 1
ATOM 1537 C CA . LEU B 1 40 ? 9.703 17.797 -0.458 1 90.12 40 LEU B CA 1
ATOM 1538 C C . LEU B 1 40 ? 9.039 16.453 -0.768 1 90.12 40 LEU B C 1
ATOM 1540 O O . LEU B 1 40 ? 8.039 16.406 -1.487 1 90.12 40 LEU B O 1
ATOM 1544 N N . THR B 1 41 ? 9.68 15.43 -0.274 1 88.06 41 THR B N 1
ATOM 1545 C CA . THR B 1 41 ? 9.031 14.125 -0.358 1 88.06 41 THR B CA 1
ATOM 1546 C C . THR B 1 41 ? 7.848 14.039 0.601 1 88.06 41 THR B C 1
ATOM 1548 O O . THR B 1 41 ? 7.73 14.852 1.52 1 88.06 41 THR B O 1
ATOM 1551 N N . ASN B 1 42 ? 7.023 13.039 0.398 1 88.38 42 ASN B N 1
ATOM 1552 C CA . ASN B 1 42 ? 5.883 12.805 1.28 1 88.38 42 ASN B CA 1
ATOM 1553 C C . ASN B 1 42 ? 6.328 12.578 2.721 1 88.38 42 ASN B C 1
ATOM 1555 O O . ASN B 1 42 ? 5.711 13.094 3.656 1 88.38 42 ASN B O 1
ATOM 1559 N N . THR B 1 43 ? 7.406 11.875 2.832 1 90.62 43 THR B N 1
ATOM 1560 C CA . THR B 1 43 ? 7.941 11.594 4.16 1 90.62 43 THR B CA 1
ATOM 1561 C C . THR B 1 43 ? 8.391 12.883 4.844 1 90.62 43 THR B C 1
ATOM 1563 O O . THR B 1 43 ? 8.102 13.102 6.023 1 90.62 43 THR B O 1
ATOM 1566 N N . GLN B 1 44 ? 9.023 13.656 4.117 1 93.81 44 GLN B N 1
ATOM 1567 C CA . GLN B 1 44 ? 9.492 14.922 4.66 1 93.81 44 GLN B CA 1
ATOM 1568 C C . GLN B 1 44 ? 8.32 15.82 5.059 1 93.81 44 GLN B C 1
ATOM 1570 O O . GLN B 1 44 ? 8.328 16.406 6.141 1 93.81 44 GLN B O 1
ATOM 1575 N N . GLU B 1 45 ? 7.367 15.914 4.234 1 94.19 45 GLU B N 1
ATOM 1576 C CA . GLU B 1 45 ? 6.184 16.703 4.559 1 94.19 45 GLU B CA 1
ATOM 1577 C C . GLU B 1 45 ? 5.461 16.141 5.781 1 94.19 45 GLU B C 1
ATOM 1579 O O . GLU B 1 45 ? 4.992 16.906 6.633 1 94.19 45 GLU B O 1
ATOM 1584 N N . HIS B 1 46 ? 5.43 14.867 5.871 1 95.12 46 HIS B N 1
ATOM 1585 C CA . HIS B 1 46 ? 4.758 14.234 7 1 95.12 46 HIS B CA 1
ATOM 1586 C C . HIS B 1 46 ? 5.504 14.508 8.305 1 95.12 46 HIS B C 1
ATOM 1588 O O . HIS B 1 46 ? 4.879 14.719 9.344 1 95.12 46 HIS B O 1
ATOM 1594 N N . ILE B 1 47 ? 6.754 14.492 8.227 1 96.5 47 ILE B N 1
ATOM 1595 C CA . ILE B 1 47 ? 7.566 14.812 9.391 1 96.5 47 ILE B CA 1
ATOM 1596 C C . ILE B 1 47 ? 7.234 16.219 9.883 1 96.5 47 ILE B C 1
ATOM 1598 O O . ILE B 1 47 ? 7.027 16.438 11.078 1 96.5 47 ILE B O 1
ATOM 1602 N N . LEU B 1 48 ? 7.172 17.172 8.938 1 97 48 LEU B N 1
ATOM 1603 C CA . LEU B 1 48 ? 6.824 18.531 9.305 1 97 48 LEU B CA 1
ATOM 1604 C C . LEU B 1 48 ? 5.465 18.578 10 1 97 48 LEU B C 1
ATOM 1606 O O . LEU B 1 48 ? 5.305 19.266 11.008 1 97 48 LEU B O 1
ATOM 1610 N N . MET B 1 49 ? 4.562 17.859 9.469 1 96.56 49 MET B N 1
ATOM 1611 C CA . MET B 1 49 ? 3.221 17.812 10.047 1 96.56 49 MET B CA 1
ATOM 1612 C C . MET B 1 49 ? 3.258 17.266 11.461 1 96.56 49 MET B C 1
ATOM 1614 O O . MET B 1 49 ? 2.656 17.844 12.375 1 96.56 49 MET B O 1
ATOM 1618 N N . LEU B 1 50 ? 3.932 16.141 11.664 1 96.75 50 LEU B N 1
ATOM 1619 C CA . LEU B 1 50 ? 4.027 15.516 12.977 1 96.75 50 LEU B CA 1
ATOM 1620 C C . LEU B 1 50 ? 4.645 16.469 13.992 1 96.75 50 LEU B C 1
ATOM 1622 O O . LEU B 1 50 ? 4.207 16.547 15.141 1 96.75 50 LEU B O 1
ATOM 1626 N N . LEU B 1 51 ? 5.574 17.188 13.547 1 97.31 51 LEU B N 1
ATOM 1627 C CA . LEU B 1 51 ? 6.305 18.078 14.445 1 97.31 51 LEU B CA 1
ATOM 1628 C C . LEU B 1 51 ? 5.5 19.344 14.727 1 97.31 51 LEU B C 1
ATOM 1630 O O . LEU B 1 51 ? 5.785 20.062 15.68 1 97.31 51 LEU B O 1
ATOM 1634 N N . SER B 1 52 ? 4.613 19.656 13.859 1 96.31 52 SER B N 1
ATOM 1635 C CA . SER B 1 52 ? 3.723 20.781 14.133 1 96.31 52 SER B CA 1
ATOM 1636 C C . SER B 1 52 ? 2.861 20.5 15.367 1 96.31 52 SER B C 1
ATOM 1638 O O . SER B 1 52 ? 2.318 21.438 15.969 1 96.31 52 SER B O 1
ATOM 1640 N N . GLU B 1 53 ? 2.752 19.219 15.727 1 93.25 53 GLU B N 1
ATOM 1641 C CA . GLU B 1 53 ? 1.945 18.828 16.875 1 93.25 53 GLU B CA 1
ATOM 1642 C C . GLU B 1 53 ? 2.793 18.734 18.141 1 93.25 53 GLU B C 1
ATOM 1644 O O . GLU B 1 53 ? 2.26 18.578 19.234 1 93.25 53 GLU B O 1
ATOM 1649 N N . GLY B 1 54 ? 4.133 18.844 18 1 93 54 GLY B N 1
ATOM 1650 C CA . GLY B 1 54 ? 5.059 18.766 19.109 1 93 54 GLY B CA 1
ATOM 1651 C C . GLY B 1 54 ? 6.426 18.25 18.719 1 93 54 GLY B C 1
ATOM 1652 O O . GLY B 1 54 ? 6.582 17.609 17.672 1 93 54 GLY B O 1
ATOM 1653 N N . GLN B 1 55 ? 7.352 18.562 19.609 1 93.38 55 GLN B N 1
ATOM 1654 C CA . GLN B 1 55 ? 8.711 18.094 19.328 1 93.38 55 GLN B CA 1
ATOM 1655 C C . GLN B 1 55 ? 8.805 16.578 19.406 1 93.38 55 GLN B C 1
ATOM 1657 O O . GLN B 1 55 ? 8.062 15.938 20.156 1 93.38 55 GLN B O 1
ATOM 1662 N N . LYS B 1 56 ? 9.625 15.961 18.594 1 96.56 56 LYS B N 1
ATOM 1663 C CA . LYS B 1 56 ? 9.836 14.516 18.562 1 96.56 56 LYS B CA 1
ATOM 1664 C C . LYS B 1 56 ? 11.297 14.18 18.281 1 96.56 56 LYS B C 1
ATOM 1666 O O . LYS B 1 56 ? 12.016 14.969 17.672 1 96.56 56 LYS B O 1
ATOM 1671 N N . THR B 1 57 ? 11.688 13.031 18.797 1 96.06 57 THR B N 1
ATOM 1672 C CA . THR B 1 57 ? 13.016 12.5 18.516 1 96.06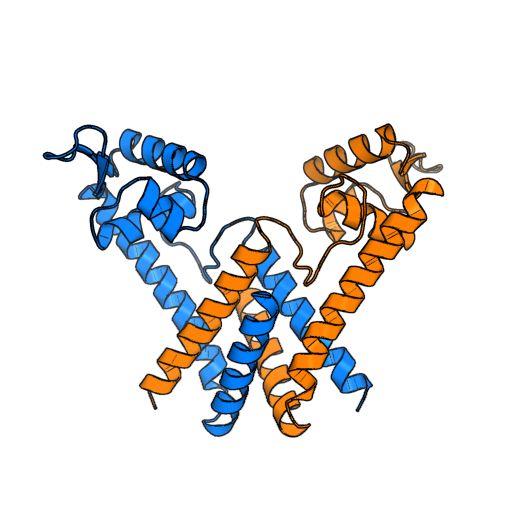 57 THR B CA 1
ATOM 1673 C C . THR B 1 57 ? 13.016 11.695 17.219 1 96.06 57 THR B C 1
ATOM 1675 O O . THR B 1 57 ? 11.953 11.414 16.656 1 96.06 57 THR B O 1
ATOM 1678 N N . ASN B 1 58 ? 14.234 11.422 16.766 1 95.88 58 ASN B N 1
ATOM 1679 C CA . ASN B 1 58 ? 14.375 10.562 15.602 1 95.88 58 ASN B CA 1
ATOM 1680 C C . ASN B 1 58 ? 13.641 9.242 15.789 1 95.88 58 ASN B C 1
ATOM 1682 O O . ASN B 1 58 ? 12.922 8.797 14.891 1 95.88 58 ASN B O 1
ATOM 1686 N N . SER B 1 59 ? 13.727 8.711 16.953 1 96.06 59 SER B N 1
ATOM 1687 C CA . SER B 1 59 ? 13.094 7.426 17.234 1 96.06 59 SER B CA 1
ATOM 1688 C C . SER B 1 59 ? 11.57 7.547 17.25 1 96.06 59 SER B C 1
ATOM 1690 O O . SER B 1 59 ? 10.867 6.672 16.734 1 96.06 59 SER B O 1
ATOM 1692 N N . GLU B 1 60 ? 11.062 8.578 17.812 1 96.25 60 GLU B N 1
ATOM 1693 C CA . GLU B 1 60 ? 9.617 8.812 17.844 1 96.25 60 GLU B CA 1
ATOM 1694 C C . GLU B 1 60 ? 9.062 9.039 16.438 1 96.25 60 GLU B C 1
ATOM 1696 O O . GLU B 1 60 ? 7.973 8.57 16.125 1 96.25 60 GLU B O 1
ATOM 1701 N N . LEU B 1 61 ? 9.797 9.75 15.664 1 96.56 61 LEU B N 1
ATOM 1702 C CA . LEU B 1 61 ? 9.391 9.984 14.281 1 96.56 61 LEU B CA 1
ATOM 1703 C C . LEU B 1 61 ? 9.375 8.68 13.492 1 96.56 61 LEU B C 1
ATOM 1705 O O . LEU B 1 61 ? 8.438 8.414 12.734 1 96.56 61 LEU B O 1
ATOM 1709 N N . ALA B 1 62 ? 10.43 7.875 13.68 1 95.31 62 ALA B N 1
ATOM 1710 C CA . ALA B 1 62 ? 10.516 6.586 12.992 1 95.31 62 ALA B CA 1
ATOM 1711 C C . ALA B 1 62 ? 9.336 5.691 13.352 1 95.31 62 ALA B C 1
ATOM 1713 O O . ALA B 1 62 ? 8.734 5.062 12.477 1 95.31 62 ALA B O 1
ATOM 1714 N N . LYS B 1 63 ? 8.969 5.703 14.617 1 93.81 63 LYS B N 1
ATOM 1715 C CA . LYS B 1 63 ? 7.828 4.918 15.086 1 93.81 63 LYS B CA 1
ATOM 1716 C C . LYS B 1 63 ? 6.52 5.445 14.516 1 93.81 63 LYS B C 1
ATOM 1718 O O . LYS B 1 63 ? 5.688 4.668 14.031 1 93.81 63 LYS B O 1
ATOM 1723 N N . ALA B 1 64 ? 6.371 6.742 14.508 1 92.06 64 ALA B N 1
ATOM 1724 C CA . ALA B 1 64 ? 5.137 7.367 14.039 1 92.06 64 ALA B CA 1
ATOM 1725 C C . ALA B 1 64 ? 4.949 7.145 12.539 1 92.06 64 ALA B C 1
ATOM 1727 O O . ALA B 1 64 ? 3.822 6.988 12.07 1 92.06 64 ALA B O 1
ATOM 1728 N N . LEU B 1 65 ? 6.027 7.148 11.797 1 90.81 65 LEU B N 1
ATOM 1729 C CA . LEU B 1 65 ? 5.977 7.027 10.344 1 90.81 65 LEU B CA 1
ATOM 1730 C C . LEU B 1 65 ? 6.125 5.57 9.914 1 90.81 65 LEU B C 1
ATOM 1732 O O . LEU B 1 65 ? 5.949 5.246 8.742 1 90.81 65 LEU B O 1
ATOM 1736 N N . ASN B 1 66 ? 6.484 4.707 10.852 1 88 66 ASN B N 1
ATOM 1737 C CA . ASN B 1 66 ? 6.758 3.303 10.578 1 88 66 ASN B CA 1
ATOM 1738 C C . ASN B 1 66 ? 7.84 3.139 9.516 1 88 66 ASN B C 1
ATOM 1740 O O . ASN B 1 66 ? 7.652 2.406 8.539 1 88 66 ASN B O 1
ATOM 1744 N N . VAL B 1 67 ? 8.859 3.869 9.648 1 88.19 67 VAL B N 1
ATOM 1745 C CA . VAL B 1 67 ? 10.039 3.766 8.789 1 88.19 67 VAL B CA 1
ATOM 1746 C C . VAL B 1 67 ? 11.289 3.594 9.648 1 88.19 67 VAL B C 1
ATOM 1748 O O . VAL B 1 67 ? 11.227 3.684 10.875 1 88.19 67 VAL B O 1
ATOM 1751 N N . SER B 1 68 ? 12.359 3.252 8.992 1 90.88 68 SER B N 1
ATOM 1752 C CA . SER B 1 68 ? 13.609 3.053 9.719 1 90.88 68 SER B CA 1
ATOM 1753 C C . SER B 1 68 ? 14.141 4.371 10.273 1 90.88 68 SER B C 1
ATOM 1755 O O . SER B 1 68 ? 13.875 5.438 9.719 1 90.88 68 SER B O 1
ATOM 1757 N N . GLN B 1 69 ? 14.914 4.23 11.305 1 94.12 69 GLN B N 1
ATOM 1758 C CA . GLN B 1 69 ? 15.57 5.41 11.859 1 94.12 69 GLN B CA 1
ATOM 1759 C C . GLN B 1 69 ? 16.516 6.039 10.844 1 94.12 69 GLN B C 1
ATOM 1761 O O . GLN B 1 69 ? 16.672 7.262 10.797 1 94.12 69 GLN B O 1
ATOM 1766 N N . ALA B 1 70 ? 17.109 5.18 10.078 1 95.31 70 ALA B N 1
ATOM 1767 C CA . ALA B 1 70 ? 18.031 5.66 9.047 1 95.31 70 ALA B CA 1
ATOM 1768 C C . ALA B 1 70 ? 17.297 6.559 8.047 1 95.31 70 ALA B C 1
ATOM 1770 O O . ALA B 1 70 ? 17.812 7.598 7.641 1 95.31 70 ALA B O 1
ATOM 1771 N N . ALA B 1 71 ? 16.094 6.199 7.676 1 92.56 71 ALA B N 1
ATOM 1772 C CA . ALA B 1 71 ? 15.281 6.98 6.742 1 92.56 71 ALA B CA 1
ATOM 1773 C C . ALA B 1 71 ? 14.898 8.328 7.348 1 92.56 71 ALA B C 1
ATOM 1775 O O . ALA B 1 71 ? 14.945 9.359 6.672 1 92.56 71 ALA B O 1
ATOM 1776 N N . VAL B 1 72 ? 14.547 8.281 8.602 1 95.5 72 VAL B N 1
ATOM 1777 C CA . VAL B 1 72 ? 14.172 9.516 9.289 1 95.5 72 VAL B CA 1
ATOM 1778 C C . VAL B 1 72 ? 15.383 10.438 9.391 1 95.5 72 VAL B C 1
ATOM 1780 O O . VAL B 1 72 ? 15.281 11.641 9.148 1 95.5 72 VAL B O 1
ATOM 1783 N N . THR B 1 73 ? 16.5 9.852 9.727 1 96.94 73 THR B N 1
ATOM 1784 C CA . THR B 1 73 ? 17.719 10.625 9.867 1 96.94 73 THR B CA 1
ATOM 1785 C C . THR B 1 73 ? 18.047 11.359 8.57 1 96.94 73 THR B C 1
ATOM 1787 O O . THR B 1 73 ? 18.328 12.562 8.578 1 96.94 73 THR B O 1
ATOM 1790 N N . LYS B 1 74 ? 17.906 10.648 7.547 1 97.06 74 LYS B N 1
ATOM 1791 C CA . LYS B 1 74 ? 18.172 11.258 6.242 1 97.06 74 LYS B CA 1
ATOM 1792 C C . LYS B 1 74 ? 17.203 12.391 5.953 1 97.06 74 LYS B C 1
ATOM 1794 O O . LYS B 1 74 ? 17.594 13.461 5.5 1 97.06 74 LYS B O 1
ATOM 1799 N N . ALA B 1 75 ? 15.977 12.164 6.184 1 96.44 75 ALA B N 1
ATOM 1800 C CA . ALA B 1 75 ? 14.938 13.164 5.93 1 96.44 75 ALA B CA 1
ATOM 1801 C C . ALA B 1 75 ? 15.125 14.391 6.82 1 96.44 75 ALA B C 1
ATOM 1803 O O . ALA B 1 75 ? 15.039 15.523 6.344 1 96.44 75 ALA B O 1
ATOM 1804 N N . VAL B 1 76 ? 15.43 14.148 8.031 1 97.06 76 VAL B N 1
ATOM 1805 C CA . VAL B 1 76 ? 15.578 15.227 9 1 97.06 76 VAL B CA 1
ATOM 1806 C C . VAL B 1 76 ? 16.812 16.062 8.656 1 97.06 76 VAL B C 1
ATOM 1808 O O . VAL B 1 76 ? 16.781 17.297 8.734 1 97.06 76 VAL B O 1
ATOM 1811 N N . LYS B 1 77 ? 17.859 15.406 8.328 1 97.12 77 LYS B N 1
ATOM 1812 C CA . LYS B 1 77 ? 19.078 16.125 7.938 1 97.12 77 LYS B CA 1
ATOM 1813 C C . LYS B 1 77 ? 18.812 17.078 6.781 1 97.12 77 LYS B C 1
ATOM 1815 O O . LYS B 1 77 ? 19.25 18.234 6.809 1 97.12 77 LYS B O 1
ATOM 1820 N N . THR B 1 78 ? 18.078 16.609 5.82 1 96.94 78 THR B N 1
ATOM 1821 C CA . THR B 1 78 ? 17.734 17.438 4.672 1 96.94 78 THR B CA 1
ATOM 1822 C C . THR B 1 78 ? 16.875 18.625 5.098 1 96.94 78 THR B C 1
ATOM 1824 O O . THR B 1 78 ? 17.109 19.75 4.672 1 96.94 78 THR B O 1
ATOM 1827 N N . LEU B 1 79 ? 15.938 18.391 5.926 1 97.56 79 LEU B N 1
ATOM 1828 C CA . LEU B 1 79 ? 15.008 19.422 6.371 1 97.56 79 LEU B CA 1
ATOM 1829 C C . LEU B 1 79 ? 15.734 20.469 7.219 1 97.56 79 LEU B C 1
ATOM 1831 O O . LEU B 1 79 ? 15.406 21.656 7.156 1 97.56 79 LEU B O 1
ATOM 1835 N N . VAL B 1 80 ? 16.688 20.062 7.984 1 97.12 80 VAL B N 1
ATOM 1836 C CA . VAL B 1 80 ? 17.5 20.984 8.781 1 97.12 80 VAL B CA 1
ATOM 1837 C C . VAL B 1 80 ? 18.359 21.828 7.855 1 97.12 80 VAL B C 1
ATOM 1839 O O . VAL B 1 80 ? 18.438 23.047 8.016 1 97.12 80 VAL B O 1
ATOM 1842 N N . LYS B 1 81 ? 18.953 21.156 6.938 1 96.5 81 LYS B N 1
ATOM 1843 C CA . LYS B 1 81 ? 19.797 21.859 5.973 1 96.5 81 LYS B CA 1
ATOM 1844 C C . LYS B 1 81 ? 19.016 22.922 5.223 1 96.5 81 LYS B C 1
ATOM 1846 O O . LYS B 1 81 ? 19.531 24.016 4.934 1 96.5 81 LYS B O 1
ATOM 1851 N N . GLU B 1 82 ? 17.75 22.688 4.945 1 95.25 82 GLU B N 1
ATOM 1852 C CA . GLU B 1 82 ? 16.906 23.594 4.18 1 95.25 82 GLU B CA 1
ATOM 1853 C C . GLU B 1 82 ? 16.25 24.641 5.086 1 95.25 82 GLU B C 1
ATOM 1855 O O . GLU B 1 82 ? 15.422 25.422 4.629 1 95.25 82 GLU B O 1
ATOM 1860 N N . GLY B 1 83 ? 16.562 24.562 6.367 1 95.75 83 GLY B N 1
ATOM 1861 C CA . GLY B 1 83 ? 16.078 25.562 7.312 1 95.75 83 GLY B CA 1
ATOM 1862 C C . GLY B 1 83 ? 14.656 25.312 7.77 1 95.75 83 GLY B C 1
ATOM 1863 O O . GLY B 1 83 ? 14.008 26.219 8.312 1 95.75 83 GLY B O 1
ATOM 1864 N N . MET B 1 84 ? 14.117 24.125 7.605 1 96.81 84 MET B N 1
ATOM 1865 C CA . MET B 1 84 ? 12.727 23.812 7.926 1 96.81 84 MET B CA 1
ATOM 1866 C C . MET B 1 84 ? 12.602 23.25 9.336 1 96.81 84 MET B C 1
ATOM 1868 O O . MET B 1 84 ? 11.531 23.297 9.938 1 96.81 84 MET B O 1
ATOM 1872 N N . LEU B 1 85 ? 13.695 22.625 9.766 1 97.69 85 LEU B N 1
ATOM 1873 C CA . LEU B 1 85 ? 13.75 22.062 11.109 1 97.69 85 LEU B CA 1
ATOM 1874 C C . LEU B 1 85 ? 14.961 22.594 11.867 1 97.69 85 LEU B C 1
ATOM 1876 O O . LEU B 1 85 ? 15.953 23 11.25 1 97.69 85 LEU B O 1
ATOM 1880 N N . GLU B 1 86 ? 14.844 22.578 13.141 1 96.81 86 GLU B N 1
ATOM 1881 C CA . GLU B 1 86 ? 15.961 22.844 14.047 1 96.81 86 GLU B CA 1
ATOM 1882 C C . GLU B 1 86 ? 16.109 21.719 15.07 1 96.81 86 GLU B C 1
ATOM 1884 O O . GLU B 1 86 ? 15.117 21.234 15.617 1 96.81 86 GLU B O 1
ATOM 1889 N N . GLY B 1 87 ? 17.297 21.281 15.234 1 95.38 87 GLY B N 1
ATOM 1890 C CA . GLY B 1 87 ? 17.594 20.312 16.266 1 95.38 87 GLY B CA 1
ATOM 1891 C C . GLY B 1 87 ? 17.922 20.938 17.609 1 95.38 87 GLY B C 1
ATOM 1892 O O . GLY B 1 87 ? 18.656 21.922 17.672 1 95.38 87 GLY B O 1
ATOM 1893 N N . LYS B 1 88 ? 17.328 20.406 18.609 1 94 88 LYS B N 1
ATOM 1894 C CA . LYS B 1 88 ? 17.625 20.859 19.969 1 94 88 LYS B CA 1
ATOM 1895 C C . LYS B 1 88 ? 18.047 19.688 20.859 1 94 88 LYS B C 1
ATOM 1897 O O . LYS B 1 88 ? 17.375 18.656 20.906 1 94 88 LYS B O 1
ATOM 1902 N N . LYS B 1 89 ? 19.125 19.938 21.531 1 92.25 89 LYS B N 1
ATOM 1903 C CA . LYS B 1 89 ? 19.609 18.891 22.422 1 92.25 89 LYS B CA 1
ATOM 1904 C C . LYS B 1 89 ? 18.812 18.875 23.719 1 92.25 89 LYS B C 1
ATOM 1906 O O . LYS B 1 89 ? 18.438 19.938 24.25 1 92.25 89 LYS B O 1
ATOM 1911 N N . ASP B 1 90 ? 18.516 17.625 24.141 1 88.81 90 ASP B N 1
ATOM 1912 C CA . ASP B 1 90 ? 17.844 17.469 25.422 1 88.81 90 ASP B CA 1
ATOM 1913 C C . ASP B 1 90 ? 18.75 17.938 26.562 1 88.81 90 ASP B C 1
ATOM 1915 O O . ASP B 1 90 ? 19.953 17.625 26.594 1 88.81 90 ASP B O 1
ATOM 1919 N N . LYS B 1 91 ? 18.203 18.625 27.406 1 88.62 91 LYS B N 1
ATOM 1920 C CA . LYS B 1 91 ? 18.953 19.219 28.516 1 88.62 91 LYS B CA 1
ATOM 1921 C C . LYS B 1 91 ? 19.438 18.141 29.484 1 88.62 91 LYS B C 1
ATOM 1923 O O . LYS B 1 91 ? 20.531 18.266 30.062 1 88.62 91 LYS B O 1
ATOM 1928 N N . ASP B 1 92 ? 18.656 17.172 29.703 1 89.12 92 ASP B N 1
ATOM 1929 C CA . ASP B 1 92 ? 18.938 16.141 30.703 1 89.12 92 ASP B CA 1
ATOM 1930 C C . ASP B 1 92 ? 19.75 15 30.078 1 89.12 92 ASP B C 1
ATOM 1932 O O . ASP B 1 92 ? 20.469 14.289 30.781 1 89.12 92 ASP B O 1
ATOM 1936 N N . ASP B 1 93 ? 19.578 14.734 28.844 1 87.62 93 ASP B N 1
ATOM 1937 C CA . ASP B 1 93 ? 20.281 13.688 28.109 1 87.62 93 ASP B CA 1
ATOM 1938 C C . ASP B 1 93 ? 20.828 14.219 26.781 1 87.62 93 ASP B C 1
ATOM 1940 O O . ASP B 1 93 ? 20.109 14.273 25.781 1 87.62 93 ASP B O 1
ATOM 1944 N N . GLY B 1 94 ? 22.094 14.617 26.734 1 83.94 94 GLY B N 1
ATOM 1945 C CA . GLY B 1 94 ? 22.734 15.242 25.594 1 83.94 94 GLY B CA 1
ATOM 1946 C C . GLY B 1 94 ? 22.781 14.336 24.375 1 83.94 94 GLY B C 1
ATOM 1947 O O . GLY B 1 94 ? 23.109 14.789 23.281 1 83.94 94 GLY B O 1
ATOM 1948 N N . ARG B 1 95 ? 22.438 13.039 24.562 1 85.44 95 ARG B N 1
ATOM 1949 C CA . ARG B 1 95 ? 22.453 12.102 23.453 1 85.44 95 ARG B CA 1
ATOM 1950 C C . ARG B 1 95 ? 21.141 12.141 22.688 1 85.44 95 ARG B C 1
ATOM 1952 O O . ARG B 1 95 ? 21.047 11.664 21.547 1 85.44 95 ARG B O 1
ATOM 1959 N N . VAL B 1 96 ? 20.203 12.82 23.406 1 90.5 96 VAL B N 1
ATOM 1960 C CA . VAL B 1 96 ? 18.875 12.875 22.797 1 90.5 96 VAL B CA 1
ATOM 1961 C C . VAL B 1 96 ? 18.672 14.219 22.109 1 90.5 96 VAL B C 1
ATOM 1963 O O . VAL B 1 96 ? 18.953 15.273 22.688 1 90.5 96 VAL B O 1
ATOM 1966 N N . THR B 1 97 ? 18.375 14.164 20.844 1 93.75 97 THR B N 1
ATOM 1967 C CA . THR B 1 97 ? 18.062 15.367 20.078 1 93.75 97 THR B CA 1
ATOM 1968 C C . THR B 1 97 ? 16.594 15.422 19.719 1 93.75 97 THR B C 1
ATOM 1970 O O . THR B 1 97 ? 16.016 14.43 19.234 1 93.75 97 THR B O 1
ATOM 1973 N N . TYR B 1 98 ? 15.969 16.562 19.984 1 96 98 TYR B N 1
ATOM 1974 C CA . TYR B 1 98 ? 14.609 16.859 19.547 1 96 98 TYR B CA 1
ATOM 1975 C C . TYR B 1 98 ? 14.602 17.797 18.344 1 96 98 TYR B C 1
ATOM 1977 O O . TYR B 1 98 ? 15.461 18.672 18.234 1 96 98 TYR B O 1
ATOM 1985 N N . PHE B 1 99 ? 13.547 17.562 17.547 1 97.25 99 PHE B N 1
ATOM 1986 C CA . PHE B 1 99 ? 13.414 18.453 16.406 1 97.25 99 PHE B CA 1
ATOM 1987 C C . PHE B 1 99 ? 12.18 19.344 16.547 1 97.25 99 PHE B C 1
ATOM 1989 O O . PHE B 1 99 ? 11.148 18.906 17.047 1 97.25 99 PHE B O 1
ATOM 1996 N N . VAL B 1 100 ? 12.406 20.547 16.141 1 96.06 100 VAL B N 1
ATOM 1997 C CA . VAL B 1 100 ? 11.312 21.516 16.188 1 96.06 100 VAL B CA 1
ATOM 1998 C C . VAL B 1 100 ? 11.133 22.156 14.82 1 96.06 100 VAL B C 1
ATOM 2000 O O . VAL B 1 100 ? 12.109 22.375 14.094 1 96.06 100 VAL B O 1
ATOM 2003 N N . LEU B 1 101 ? 9.867 22.438 14.555 1 96.19 101 LEU B N 1
ATOM 2004 C CA . LEU B 1 101 ? 9.508 23.078 13.297 1 96.19 101 LEU B CA 1
ATOM 2005 C C . LEU B 1 101 ? 9.883 24.562 13.32 1 96.19 101 LEU B C 1
ATOM 2007 O O . LEU B 1 101 ? 9.68 25.234 14.328 1 96.19 101 LEU B O 1
ATOM 2011 N N . THR B 1 102 ? 10.5 25.031 12.203 1 96.06 102 THR B N 1
ATOM 2012 C CA . THR B 1 102 ? 10.727 26.469 12.078 1 96.06 102 THR B CA 1
ATOM 2013 C C . THR B 1 102 ? 9.453 27.172 11.625 1 96.06 102 THR B C 1
ATOM 2015 O O . THR B 1 102 ? 8.516 26.531 11.141 1 96.06 102 THR B O 1
ATOM 2018 N N . GLN B 1 103 ? 9.461 28.5 11.758 1 95.44 103 GLN B N 1
ATOM 2019 C CA . GLN B 1 103 ? 8.312 29.297 11.32 1 95.44 103 GLN B CA 1
ATOM 2020 C C . GLN B 1 103 ? 8.086 29.156 9.82 1 95.44 103 GLN B C 1
ATOM 2022 O O . GLN B 1 103 ? 6.938 29.109 9.367 1 95.44 103 GLN B O 1
ATOM 2027 N N . GLU B 1 104 ? 9.172 29.016 9.117 1 93 104 GLU B N 1
ATOM 2028 C CA . GLU B 1 104 ? 9.109 28.922 7.66 1 93 104 GLU B CA 1
ATOM 2029 C C . GLU B 1 104 ? 8.445 27.625 7.215 1 93 104 GLU B C 1
ATOM 2031 O O . GLU B 1 104 ? 7.84 27.562 6.145 1 93 104 GLU B O 1
ATOM 2036 N N . ALA B 1 105 ? 8.445 26.625 8.047 1 96 105 ALA B N 1
ATOM 2037 C CA . ALA B 1 105 ? 7.957 25.297 7.664 1 96 105 ALA B CA 1
ATOM 2038 C C . ALA B 1 105 ? 6.504 25.109 8.086 1 96 105 ALA B C 1
ATOM 2040 O O . ALA B 1 105 ? 5.848 24.141 7.664 1 96 105 ALA B O 1
ATOM 2041 N N . GLN B 1 106 ? 6.027 26 8.875 1 95.88 106 GLN B N 1
ATOM 2042 C CA . GLN B 1 106 ? 4.691 25.859 9.445 1 95.88 106 GLN B CA 1
ATOM 2043 C C . GLN B 1 106 ? 3.629 25.781 8.352 1 95.88 106 GLN B C 1
ATOM 2045 O O . GLN B 1 106 ? 2.74 24.922 8.406 1 95.88 106 GLN B O 1
ATOM 2050 N N . PRO B 1 107 ? 3.717 26.641 7.32 1 94.88 107 PRO B N 1
ATOM 2051 C CA . PRO B 1 107 ? 2.691 26.562 6.277 1 94.88 107 PRO B CA 1
ATOM 2052 C C . PRO B 1 107 ? 2.701 25.234 5.539 1 94.88 107 PRO B C 1
ATOM 2054 O O . PRO B 1 107 ? 1.649 24.75 5.117 1 94.88 107 PRO B O 1
ATOM 2057 N N . ILE B 1 108 ? 3.809 24.641 5.41 1 95 108 ILE B N 1
ATOM 2058 C CA . ILE B 1 108 ? 3.928 23.359 4.727 1 95 108 ILE B CA 1
ATOM 2059 C C . ILE B 1 108 ? 3.301 22.25 5.578 1 95 108 ILE B C 1
ATOM 2061 O O . ILE B 1 108 ? 2.555 21.406 5.066 1 95 108 ILE B O 1
ATOM 2065 N N . ALA B 1 109 ? 3.6 22.297 6.84 1 96 109 ALA B N 1
ATOM 2066 C CA . ALA B 1 109 ? 3.004 21.344 7.777 1 96 109 ALA B CA 1
ATOM 2067 C C . ALA B 1 109 ? 1.481 21.453 7.766 1 96 109 ALA B C 1
ATOM 2069 O O . ALA B 1 109 ? 0.787 20.422 7.738 1 96 109 ALA B O 1
ATOM 2070 N N . GLN B 1 110 ? 1.037 22.656 7.758 1 95.25 110 GLN B N 1
ATOM 2071 C CA . GLN B 1 110 ? -0.402 22.891 7.766 1 95.25 110 GLN B CA 1
ATOM 2072 C C . GLN B 1 110 ? -1.05 22.391 6.48 1 95.25 110 GLN B C 1
ATOM 2074 O O . GLN B 1 110 ? -2.123 21.781 6.516 1 95.25 110 GLN B O 1
ATOM 2079 N N . GLU B 1 111 ? -0.451 22.672 5.402 1 94.75 111 GLU B N 1
ATOM 2080 C CA . GLU B 1 111 ? -0.97 22.203 4.121 1 94.75 111 GLU B CA 1
ATOM 2081 C C . GLU B 1 111 ? -1.058 20.672 4.09 1 94.75 111 GLU B C 1
ATOM 2083 O O . GLU B 1 111 ? -2.043 20.109 3.605 1 94.75 111 GLU B O 1
ATOM 2088 N N . HIS B 1 112 ? -0.057 20 4.57 1 94.88 112 HIS B N 1
ATOM 2089 C CA . HIS B 1 112 ? -0.068 18.547 4.617 1 94.88 112 HIS B CA 1
ATOM 2090 C C . HIS B 1 112 ? -1.191 18.031 5.508 1 94.88 112 HIS B C 1
ATOM 2092 O O . HIS B 1 112 ? -1.861 17.047 5.168 1 94.88 112 HIS B O 1
ATOM 2098 N N . LYS B 1 113 ? -1.367 18.688 6.586 1 95.25 113 LYS B N 1
ATOM 2099 C CA . LYS B 1 113 ? -2.475 18.359 7.477 1 95.25 113 LYS B CA 1
ATOM 2100 C C . LYS B 1 113 ? -3.816 18.516 6.766 1 95.25 113 LYS B C 1
ATOM 2102 O O . LYS B 1 113 ? -4.703 17.672 6.906 1 95.25 113 LYS B O 1
ATOM 2107 N N . GLU B 1 114 ? -3.957 19.562 6.07 1 94.88 114 GLU B N 1
ATOM 2108 C CA . GLU B 1 114 ? -5.18 19.812 5.309 1 94.88 114 GLU B CA 1
ATOM 2109 C C . GLU B 1 114 ? -5.383 18.734 4.242 1 94.88 114 GLU B C 1
ATOM 2111 O O . GLU B 1 114 ? -6.516 18.312 3.982 1 94.88 114 GLU B O 1
ATOM 2116 N N . HIS B 1 115 ? -4.312 18.281 3.646 1 94.44 115 HIS B N 1
ATOM 2117 C CA . HIS B 1 115 ? -4.398 17.219 2.664 1 94.44 115 HIS B CA 1
ATOM 2118 C C . HIS B 1 115 ? -4.93 15.93 3.295 1 94.44 115 HIS B C 1
ATOM 2120 O O . HIS B 1 115 ? -5.73 15.219 2.686 1 94.44 115 HIS B O 1
ATOM 2126 N N . HIS B 1 116 ? -4.469 15.656 4.5 1 94.75 116 HIS B N 1
ATOM 2127 C CA . HIS B 1 116 ? -5.008 14.516 5.238 1 94.75 116 HIS B CA 1
ATOM 2128 C C . HIS B 1 116 ? -6.508 14.672 5.473 1 94.75 116 HIS B C 1
ATOM 2130 O O . HIS B 1 116 ? -7.27 13.719 5.289 1 94.75 116 HIS B O 1
ATOM 2136 N N . GLN B 1 117 ? -6.902 15.891 5.82 1 94.94 117 GLN B N 1
ATOM 2137 C CA . GLN B 1 117 ? -8.32 16.156 6.055 1 94.94 117 GLN B CA 1
ATOM 2138 C C . GLN B 1 117 ? -9.125 15.984 4.77 1 94.94 117 GLN B C 1
ATOM 2140 O O . GLN B 1 117 ? -10.242 15.461 4.793 1 94.94 117 GLN B O 1
ATOM 2145 N N . GLU B 1 118 ? -8.562 16.469 3.707 1 95.06 118 GLU B N 1
ATOM 2146 C CA . GLU B 1 118 ? -9.219 16.312 2.412 1 95.06 118 GLU B CA 1
ATOM 2147 C C . GLU B 1 118 ? -9.383 14.836 2.053 1 95.06 118 GLU B C 1
ATOM 2149 O O . GLU B 1 118 ? -10.398 14.438 1.484 1 95.06 118 GLU B O 1
ATOM 2154 N N . THR B 1 119 ? -8.359 14.055 2.367 1 96.19 119 THR B N 1
ATOM 2155 C CA . THR B 1 119 ? -8.422 12.617 2.117 1 96.19 119 THR B CA 1
ATOM 2156 C C . THR B 1 119 ? -9.555 11.977 2.914 1 96.19 119 THR B C 1
ATOM 2158 O O . THR B 1 119 ? -10.328 11.18 2.375 1 96.19 119 THR B O 1
ATOM 2161 N N . LEU B 1 120 ? -9.719 12.352 4.191 1 96.62 120 LEU B N 1
ATOM 2162 C CA . LEU B 1 120 ? -10.828 11.867 5.008 1 96.62 120 LEU B CA 1
ATOM 2163 C C . LEU B 1 120 ? -12.164 12.305 4.414 1 96.62 120 LEU B C 1
ATOM 2165 O O . LEU B 1 120 ? -13.141 11.555 4.469 1 96.62 120 LEU B O 1
ATOM 2169 N N . GLY B 1 121 ? -12.172 13.523 3.854 1 96.31 121 GLY B N 1
ATOM 2170 C CA . GLY B 1 121 ? -13.367 14.016 3.178 1 96.31 121 GLY B CA 1
ATOM 2171 C C . GLY B 1 121 ? -13.773 13.156 1.993 1 96.31 121 GLY B C 1
ATOM 2172 O O . GLY B 1 121 ? -14.961 12.984 1.729 1 96.31 121 GLY B O 1
ATOM 2173 N N . VAL B 1 122 ? -12.812 12.633 1.291 1 96.75 122 VAL B N 1
ATOM 2174 C CA . VAL B 1 122 ? -13.094 11.742 0.169 1 96.75 122 VAL B CA 1
ATOM 2175 C C . VAL B 1 122 ? -13.766 10.469 0.675 1 96.75 122 VAL B C 1
ATOM 2177 O O . VAL B 1 122 ? -14.766 10.023 0.101 1 96.75 122 VAL B O 1
ATOM 2180 N N . TYR B 1 123 ? -13.258 9.875 1.83 1 97.75 123 TYR B N 1
ATOM 2181 C CA . TYR B 1 123 ? -13.891 8.703 2.416 1 97.75 123 TYR B CA 1
ATOM 2182 C C . TYR B 1 123 ? -15.336 9.008 2.803 1 97.75 123 TYR B C 1
ATOM 2184 O O . TYR B 1 123 ? -16.234 8.203 2.547 1 97.75 123 TYR B O 1
ATOM 2192 N N . ARG B 1 124 ? -15.547 10.18 3.375 1 97.62 124 ARG B N 1
ATOM 2193 C CA . ARG B 1 124 ? -16.891 10.594 3.779 1 97.62 124 ARG B CA 1
ATOM 2194 C C . ARG B 1 124 ? -17.828 10.664 2.576 1 97.62 124 ARG B C 1
ATOM 2196 O O . ARG B 1 124 ? -18.984 10.25 2.66 1 97.62 124 ARG B O 1
ATOM 2203 N N . SER B 1 125 ? -17.312 11.219 1.49 1 97.62 125 SER B N 1
ATOM 2204 C CA . SER B 1 125 ? -18.141 11.367 0.299 1 97.62 125 SER B CA 1
ATOM 2205 C C . SER B 1 125 ? -18.609 10.008 -0.219 1 97.62 125 SER B C 1
ATOM 2207 O O . SER B 1 125 ? -19.719 9.891 -0.754 1 97.62 125 SER B O 1
ATOM 2209 N N . VAL B 1 126 ? -17.781 8.992 -0.098 1 98.12 126 VAL B N 1
ATOM 2210 C CA . VAL B 1 126 ? -18.156 7.629 -0.47 1 98.12 126 VAL B CA 1
ATOM 2211 C C . VAL B 1 126 ? -19.188 7.086 0.518 1 98.12 126 VAL B C 1
ATOM 2213 O O . VAL B 1 126 ? -20.25 6.594 0.115 1 98.12 126 VAL B O 1
ATOM 2216 N N . LEU B 1 127 ? -18.906 7.262 1.815 1 98.44 127 LEU B N 1
ATOM 2217 C CA . LEU B 1 127 ? -19.734 6.688 2.877 1 98.44 127 LEU B CA 1
ATOM 2218 C C . LEU B 1 127 ? -21.109 7.348 2.922 1 98.44 127 LEU B C 1
ATOM 2220 O O . LEU B 1 127 ? -22.094 6.711 3.299 1 98.44 127 LEU B O 1
ATOM 2224 N N . ASP B 1 128 ? -21.203 8.625 2.482 1 98 128 ASP B N 1
ATOM 2225 C CA . ASP B 1 128 ? -22.453 9.383 2.471 1 98 128 ASP B CA 1
ATOM 2226 C C . ASP B 1 128 ? -23.469 8.773 1.504 1 98 128 ASP B C 1
ATOM 2228 O O . ASP B 1 128 ? -24.656 9.094 1.554 1 98 128 ASP B O 1
ATOM 2232 N N . GLN B 1 129 ? -23 7.883 0.63 1 98.19 129 GLN B N 1
ATOM 2233 C CA . GLN B 1 129 ? -23.891 7.254 -0.349 1 98.19 129 GLN B CA 1
ATOM 2234 C C . GLN B 1 129 ? -24.578 6.023 0.239 1 98.19 129 GLN B C 1
ATOM 2236 O O . GLN B 1 129 ? -25.359 5.363 -0.441 1 98.19 129 GLN B O 1
ATOM 2241 N N . PHE B 1 130 ? -24.312 5.715 1.495 1 98.19 130 PHE B N 1
ATOM 2242 C CA . PHE B 1 130 ? -24.875 4.555 2.184 1 98.19 130 PHE B CA 1
ATOM 2243 C C . PHE B 1 130 ? -25.688 4.988 3.395 1 98.19 130 PHE B C 1
ATOM 2245 O O . PHE B 1 130 ? -25.344 5.949 4.078 1 98.19 130 PHE B O 1
ATOM 2252 N N . ASP B 1 131 ? -26.797 4.273 3.684 1 97.38 131 ASP B N 1
ATOM 2253 C CA . ASP B 1 131 ? -27.594 4.617 4.848 1 97.38 131 ASP B CA 1
ATOM 2254 C C . ASP B 1 131 ? -26.984 4.066 6.129 1 97.38 131 ASP B C 1
ATOM 2256 O O . ASP B 1 131 ? -25.922 3.441 6.094 1 97.38 131 ASP B O 1
ATOM 2260 N N . HIS B 1 132 ? -27.641 4.336 7.227 1 96.5 132 HIS B N 1
ATOM 2261 C CA . HIS B 1 132 ? -27.078 4.027 8.539 1 96.5 132 HIS B CA 1
ATOM 2262 C C . HIS B 1 132 ? -26.828 2.529 8.695 1 96.5 132 HIS B C 1
ATOM 2264 O O . HIS B 1 132 ? -25.781 2.115 9.188 1 96.5 132 HIS B O 1
ATOM 2270 N N . GLN B 1 133 ? -27.766 1.723 8.273 1 97.19 133 GLN B N 1
ATOM 2271 C CA . GLN B 1 133 ? -27.625 0.274 8.383 1 97.19 133 GLN B CA 1
ATOM 2272 C C . GLN B 1 133 ? -26.484 -0.238 7.504 1 97.19 133 GLN B C 1
ATOM 2274 O O . GLN B 1 133 ? -25.719 -1.099 7.922 1 97.19 133 GLN B O 1
ATOM 2279 N N . GLU B 1 134 ? -26.406 0.291 6.332 1 98.12 134 GLU B N 1
ATOM 2280 C CA . GLU B 1 134 ? -25.344 -0.091 5.406 1 98.12 134 GLU B CA 1
ATOM 2281 C C . GLU B 1 134 ? -23.969 0.303 5.949 1 98.12 134 GLU B C 1
ATOM 2283 O O . GLU B 1 134 ? -23 -0.454 5.82 1 98.12 134 GLU B O 1
ATOM 2288 N N . ARG B 1 135 ? -23.891 1.438 6.57 1 98.19 135 ARG B N 1
ATOM 2289 C CA . ARG B 1 135 ? -22.625 1.909 7.137 1 98.19 135 ARG B CA 1
ATOM 2290 C C . ARG B 1 135 ? -22.172 1.007 8.281 1 98.19 135 ARG B C 1
ATOM 2292 O O . ARG B 1 135 ? -20.969 0.799 8.469 1 98.19 135 ARG B O 1
ATOM 2299 N N . GLN B 1 136 ? -23.094 0.484 8.977 1 97.88 136 GLN B N 1
ATOM 2300 C CA . GLN B 1 136 ? -22.75 -0.463 10.023 1 97.88 136 GLN B CA 1
ATOM 2301 C C . GLN B 1 136 ? -22.125 -1.728 9.438 1 97.88 136 GLN B C 1
ATOM 2303 O O . GLN B 1 136 ? -21.156 -2.26 9.984 1 97.88 136 GLN B O 1
ATOM 2308 N N . VAL B 1 137 ? -22.703 -2.17 8.344 1 98.5 137 VAL B N 1
ATOM 2309 C CA . VAL B 1 137 ? -22.172 -3.338 7.652 1 98.5 137 VAL B CA 1
ATOM 2310 C C . VAL B 1 137 ? -20.75 -3.053 7.172 1 98.5 137 VAL B C 1
ATOM 2312 O O . VAL B 1 137 ? -19.844 -3.865 7.375 1 98.5 137 VAL B O 1
ATOM 2315 N N . ILE B 1 138 ? -20.531 -1.856 6.609 1 98.62 138 ILE B N 1
ATOM 2316 C CA . ILE B 1 138 ? -19.234 -1.448 6.094 1 98.62 138 ILE B CA 1
ATOM 2317 C C . ILE B 1 138 ? -18.219 -1.401 7.234 1 98.62 138 ILE B C 1
ATOM 2319 O O . ILE B 1 138 ? -17.109 -1.917 7.105 1 98.62 138 ILE B O 1
ATOM 2323 N N . GLY B 1 139 ? -18.609 -0.831 8.312 1 98.5 139 GLY B N 1
ATOM 2324 C CA . GLY B 1 139 ? -17.734 -0.755 9.469 1 98.5 139 GLY B CA 1
ATOM 2325 C C . GLY B 1 139 ? -17.297 -2.117 9.977 1 98.5 139 GLY B C 1
ATOM 2326 O O . GLY B 1 139 ? -16.125 -2.328 10.266 1 98.5 139 GLY B O 1
ATOM 2327 N N . ARG B 1 140 ? -18.25 -3.055 10.094 1 98.38 140 ARG B N 1
ATOM 2328 C CA . ARG B 1 140 ? -17.922 -4.414 10.523 1 98.38 140 ARG B CA 1
ATOM 2329 C C . ARG B 1 140 ? -16.953 -5.074 9.555 1 98.38 140 ARG B C 1
ATOM 2331 O O . ARG B 1 140 ? -16 -5.746 9.984 1 98.38 140 ARG B O 1
ATOM 2338 N N . PHE B 1 141 ? -17.25 -4.844 8.305 1 98.75 141 PHE B N 1
ATOM 2339 C CA . PHE B 1 141 ? -16.375 -5.414 7.273 1 98.75 141 PHE B CA 1
ATOM 2340 C C . PHE B 1 141 ? -14.961 -4.871 7.398 1 98.75 141 PHE B C 1
ATOM 2342 O O . PHE B 1 141 ? -14 -5.637 7.359 1 98.75 141 PHE B O 1
ATOM 2349 N N . LEU B 1 142 ? -14.781 -3.539 7.57 1 98.5 142 LEU B N 1
ATOM 2350 C CA . LEU B 1 142 ? -13.484 -2.889 7.691 1 98.5 142 LEU B CA 1
ATOM 2351 C C . LEU B 1 142 ? -12.711 -3.436 8.891 1 98.5 142 LEU B C 1
ATOM 2353 O O . LEU B 1 142 ? -11.516 -3.725 8.781 1 98.5 142 LEU B O 1
ATOM 2357 N N . ILE B 1 143 ? -13.375 -3.643 9.977 1 97.81 143 ILE B N 1
ATOM 2358 C CA . ILE B 1 143 ? -12.75 -4.113 11.211 1 97.81 143 ILE B CA 1
ATOM 2359 C C . ILE B 1 143 ? -12.258 -5.547 11.023 1 97.81 143 ILE B C 1
ATOM 2361 O O . ILE B 1 143 ? -11.117 -5.867 11.352 1 97.81 143 ILE B O 1
ATOM 2365 N N . LYS B 1 144 ? -13.062 -6.406 10.438 1 98 144 LYS B N 1
ATOM 2366 C CA . LYS B 1 144 ? -12.719 -7.812 10.273 1 98 144 LYS B CA 1
ATOM 2367 C C . LYS B 1 144 ? -11.578 -7.988 9.281 1 98 144 LYS B C 1
ATOM 2369 O O . LYS B 1 144 ? -10.688 -8.82 9.484 1 98 144 LYS B O 1
ATOM 2374 N N . LEU B 1 145 ? -11.648 -7.191 8.164 1 98 145 LEU B N 1
ATOM 2375 C CA . LEU B 1 145 ? -10.57 -7.273 7.18 1 98 145 LEU B CA 1
ATOM 2376 C C . LEU B 1 145 ? -9.25 -6.809 7.781 1 98 145 LEU B C 1
ATOM 2378 O O . LEU B 1 145 ? -8.211 -7.445 7.578 1 98 145 LEU B O 1
ATOM 2382 N N . ALA B 1 146 ? -9.266 -5.707 8.539 1 97.06 146 ALA B N 1
ATOM 2383 C CA . ALA B 1 146 ? -8.07 -5.191 9.195 1 97.06 146 ALA B CA 1
ATOM 2384 C C . ALA B 1 146 ? -7.473 -6.227 10.141 1 97.06 146 ALA B C 1
ATOM 2386 O O . ALA B 1 146 ? -6.25 -6.371 10.219 1 97.06 146 ALA B O 1
ATOM 2387 N N . GLU B 1 147 ? -8.281 -6.984 10.852 1 96.25 147 GLU B N 1
ATOM 2388 C CA . GLU B 1 147 ? -7.828 -8.023 11.766 1 96.25 147 GLU B CA 1
ATOM 2389 C C . GLU B 1 147 ? -7.074 -9.125 11.031 1 96.25 147 GLU B C 1
ATOM 2391 O O . GLU B 1 147 ? -6.059 -9.625 11.523 1 96.25 147 GLU B O 1
ATOM 2396 N N . LYS B 1 148 ? -7.602 -9.453 9.867 1 95.94 148 LYS B N 1
ATOM 2397 C CA . LYS B 1 148 ? -6.973 -10.523 9.102 1 95.94 148 LYS B CA 1
ATOM 2398 C C . LYS B 1 148 ? -5.645 -10.07 8.5 1 95.94 148 LYS B C 1
ATOM 2400 O O . LYS B 1 148 ? -4.707 -10.859 8.383 1 95.94 148 LYS B O 1
ATOM 2405 N N . ILE B 1 149 ? -5.547 -8.758 8.102 1 94.12 149 ILE B N 1
ATOM 2406 C CA . ILE B 1 149 ? -4.324 -8.227 7.5 1 94.12 149 ILE B CA 1
ATOM 2407 C C . ILE B 1 149 ? -3.234 -8.117 8.57 1 94.12 149 ILE B C 1
ATOM 2409 O O . ILE B 1 149 ? -2.053 -8.328 8.281 1 94.12 149 ILE B O 1
ATOM 2413 N N . GLU B 1 150 ? -3.588 -7.902 9.805 1 87.19 150 GLU B N 1
ATOM 2414 C CA . GLU B 1 150 ? -2.646 -7.766 10.914 1 87.19 150 GLU B CA 1
ATOM 2415 C C . GLU B 1 150 ? -2.029 -9.117 11.281 1 87.19 150 GLU B C 1
ATOM 2417 O O . GLU B 1 150 ? -0.9 -9.172 11.773 1 87.19 150 GLU B O 1
ATOM 2422 N N . GLU B 1 151 ? -2.775 -10.211 11.031 1 77.25 151 GLU B N 1
ATOM 2423 C CA . GLU B 1 151 ? -2.301 -11.555 11.359 1 77.25 151 GLU B CA 1
ATOM 2424 C C . GLU B 1 151 ? -1.101 -11.945 10.508 1 77.25 151 GLU B C 1
ATOM 2426 O O . GLU B 1 151 ? -0.135 -12.523 11.008 1 77.25 151 GLU B O 1
#

Radius of gyration: 22.4 Å; Cα contacts (8 Å, |Δi|>4): 372; chains: 2; bounding box: 50×56×66 Å

Secondary structure (DSSP, 8-state):
-HHHHHHHHHHHHHHHHHHHHHHTT-S----S-----S---HHHHHHHHHHHTS-EEHHHHHHHHT--HHHHHHHHHHHHHTTSEEEEE-SS-TT-EEEEE-GGGHHHHHHHHHHHHHHHHHHHHHHTTS-HHHHHHHHHHHHHHHHHHH-/-HHHHHHHHHHHHHHHHHHHHHHTT-S----S-----S---HHHHHHHHHHHT--EEHHHHHHHHT--HHHHHHHHHHHHHTTSEEEEE-SS-TT-EEEEE-GGGHHHHHHHHHHHHHHHHHHHHHHTTS-HHHHHHHHHHHHHHHHHHH-

Nearest PDB structures (foldseek):
  6fi9-assembly1_A  TM=9.652E-01  e=1.745E-14  Lactococcus cremoris subsp. cremoris MG1363
  5yi2-assembly2_E  TM=9.299E-01  e=4.124E-13  Lactococcus lactis subsp. lactis Il1403
  5yhz-assembly1_A-2  TM=6.989E-01  e=5.008E-14  Lactococcus lactis subsp. lactis Il1403
  5yhy-assembly1_A  TM=7.144E-01  e=1.351E-13  Lactococcus lactis subsp. lactis Il1403
  5yi0-assembly1_B  TM=6.544E-01  e=3.673E-14  Lactococcus lactis subsp. lactis Il1403

Sequence (302 aa):
MEKVMIELEEQVNQLINQILLKAENQYELLIGQCRSKVKLTNTQEHILMLLSEGQKTNSELAKALNVSQAAVTKAVKTLVKEGMLEGKKDKDDGRVTYFVLTQEAQPIAQEHKEHHQETLGVYRSVLDQFDHQERQVIGRFLIKLAEKIEEMEKVMIELEEQVNQLINQILLKAENQYELLIGQCRSKVKLTNTQEHILMLLSEGQKTNSELAKALNVSQAAVTKAVKTLVKEGMLEGKKDKDDGRVTYFVLTQEAQPIAQEHKEHHQETLGVYRSVLDQFDHQERQVIGRFLIKLAEKIEE

Foldseek 3Di:
DVVVVVVVVVVVVVVVVVQVVQCVPALDHFDDDQPDPDPADPLLLQLLLVQLVHKDWLVRSCVVSVHDSVVSVVSVVVCVVVVQKDWDADPVHRVTIIIHGDPVNNVSSVSSVVRVVVRVVVVVVVLVVDDPVVNVVVVVVVVVVVVVVVD/DVVVVVVVVVVVVVVVVVQVVQCVPALDHFDDDQPDPDPADPLLLVLLLVQLVHKDWLVRSCVVSVHDSVVSVVSVVVCVVVVQKDWDADPVHRVTIIIHGDPVNNVSSVSSVVRVVVRVVVVVVVLVVDDPVVNVVVVVVVVVVVVVVVD

InterPro domains:
  IPR000835 MarR-type HTH domain [PF01047] (40-96)
  IPR000835 MarR-type HTH domain [PR00598] (56-72)
  IPR000835 MarR-type HTH domain [PR00598] (73-88)
  IPR000835 MarR-type HTH domain [PR00598] (92-108)
  IPR000835 MarR-type HTH domain [PS50995] (9-147)
  IPR000835 MarR-type HTH domain [SM00347] (33-135)
  IPR011991 ArsR-like helix-turn-helix domain [cd00090] (47-102)
  IPR036388 Winged helix-like DNA-binding domain superfamily [G3DSA:1.10.10.10] (40-102)
  IPR036390 Winged helix DNA-binding domain superfamily [SSF46785] (15-150)
  IPR047894 Adhesin competence regulator AdcR-like [NF038251] (7-149)
  IPR052067 Metal-responsive HTH-type transcriptional regulators [PTHR35790] (8-147)

Solvent-accessible surface area (backbone atoms only — not comparable to full-atom values): 16645 Å² total; per-residue (Å²): 113,67,65,59,49,53,51,46,32,48,48,53,52,48,38,53,46,47,53,39,58,71,23,66,70,43,78,56,80,71,56,78,79,80,80,67,91,62,97,63,54,72,67,48,42,48,50,43,32,56,27,70,77,40,70,43,33,60,65,54,48,12,60,74,59,71,48,53,52,68,58,39,49,55,44,49,50,52,34,35,74,72,56,33,34,44,80,40,67,35,88,88,43,77,87,41,52,33,35,37,64,29,80,80,29,45,64,53,13,49,50,48,49,48,39,52,50,48,29,43,48,53,47,42,61,53,54,68,76,46,54,74,71,52,46,51,51,46,48,52,49,48,53,50,50,41,55,59,70,72,103,112,65,64,59,50,53,50,47,32,49,47,54,51,49,41,54,46,49,51,40,60,71,23,66,70,41,79,57,81,71,58,78,78,82,79,67,93,63,97,64,53,72,66,46,41,47,49,43,32,56,27,71,77,39,71,43,33,60,65,54,48,11,61,74,61,71,48,52,54,67,59,39,50,55,44,48,52,52,36,36,74,72,56,32,32,43,80,41,67,36,88,89,42,77,88,42,51,32,36,37,63,29,81,80,30,45,64,53,14,50,51,48,48,49,40,52,51,48,30,43,48,53,47,42,60,51,52,68,76,46,55,74,70,52,47,52,52,47,46,53,50,48,53,50,50,42,57,60,70,72,102

pLDDT: mean 93.05, std 6.35, range [68.5, 98.75]

Organism: Streptococcus thermophilus (strain ATCC BAA-250 / LMG 18311) (NCBI:txid264199)